Protein AF-A0A644XGJ7-F1 (afdb_monomer)

Structure (mmCIF, N/CA/C/O backbone):
data_AF-A0A644XGJ7-F1
#
_entry.id   AF-A0A644XGJ7-F1
#
loop_
_atom_site.group_PDB
_atom_site.id
_atom_site.type_symbol
_atom_site.label_atom_id
_atom_site.label_alt_id
_atom_site.label_comp_id
_atom_site.label_asym_id
_atom_site.label_entity_id
_atom_site.label_seq_id
_atom_site.pdbx_PDB_ins_code
_atom_site.Cartn_x
_atom_site.Cartn_y
_atom_site.Cartn_z
_atom_site.occupancy
_atom_site.B_iso_or_equiv
_atom_site.auth_seq_id
_atom_site.auth_comp_id
_atom_site.auth_asym_id
_atom_site.auth_atom_id
_atom_site.pdbx_PDB_model_num
ATOM 1 N N . MET A 1 1 ? 43.667 -16.023 59.048 1.00 36.06 1 MET A N 1
ATOM 2 C CA . MET A 1 1 ? 42.222 -16.013 58.729 1.00 36.06 1 MET A CA 1
ATOM 3 C C . MET A 1 1 ? 41.874 -14.624 58.211 1.00 36.06 1 MET A C 1
ATOM 5 O O . MET A 1 1 ? 41.575 -13.745 59.002 1.00 36.06 1 MET A O 1
ATOM 9 N N . ASN A 1 2 ? 42.025 -14.400 56.902 1.00 33.19 2 ASN A N 1
ATOM 10 C CA . ASN A 1 2 ? 41.686 -13.129 56.258 1.00 33.19 2 ASN A CA 1
ATOM 11 C C . ASN A 1 2 ? 40.343 -13.285 55.547 1.00 33.19 2 ASN A C 1
ATOM 13 O O . ASN A 1 2 ? 40.193 -14.133 54.673 1.00 33.19 2 ASN A O 1
ATOM 17 N N . CYS A 1 3 ? 39.381 -12.471 55.968 1.00 37.72 3 CYS A N 1
ATOM 18 C CA . CYS A 1 3 ? 38.059 -12.346 55.379 1.00 37.72 3 CYS A CA 1
ATOM 19 C C . CYS A 1 3 ? 38.163 -11.406 54.165 1.00 37.72 3 CYS A C 1
ATOM 21 O O . CYS A 1 3 ? 38.494 -10.232 54.333 1.00 37.72 3 CYS A O 1
ATOM 23 N N . LEU A 1 4 ? 37.918 -11.905 52.949 1.00 36.53 4 LEU A N 1
ATOM 24 C CA . LEU A 1 4 ? 37.845 -11.085 51.737 1.00 36.53 4 LEU A CA 1
ATOM 25 C C . LEU A 1 4 ? 36.442 -11.159 51.123 1.00 36.53 4 LEU A C 1
ATOM 27 O O . LEU A 1 4 ? 36.032 -12.159 50.549 1.00 36.53 4 LEU A O 1
ATOM 31 N N . LYS A 1 5 ? 35.738 -10.043 51.338 1.00 38.84 5 LYS A N 1
ATOM 32 C CA . LYS A 1 5 ? 34.678 -9.387 50.560 1.00 38.84 5 LYS A CA 1
ATOM 33 C C . LYS A 1 5 ? 34.172 -10.122 49.305 1.00 38.84 5 LYS A C 1
ATOM 35 O O . LYS A 1 5 ? 34.858 -10.170 48.290 1.00 38.84 5 LYS A O 1
ATOM 40 N N . ASN A 1 6 ? 32.898 -10.522 49.346 1.00 36.88 6 ASN A N 1
ATOM 41 C CA . ASN A 1 6 ? 32.075 -10.728 48.153 1.00 36.88 6 ASN A CA 1
ATOM 42 C C . ASN A 1 6 ? 31.938 -9.400 47.392 1.00 36.88 6 ASN A C 1
ATOM 44 O O . ASN A 1 6 ? 31.322 -8.458 47.893 1.00 36.88 6 ASN A O 1
ATOM 48 N N . ILE A 1 7 ? 32.501 -9.334 46.187 1.00 37.72 7 ILE A N 1
ATOM 49 C CA . ILE A 1 7 ? 32.209 -8.285 45.210 1.00 37.72 7 ILE A CA 1
ATOM 50 C C . ILE A 1 7 ? 30.983 -8.756 44.424 1.00 37.72 7 ILE A C 1
ATOM 52 O O . ILE A 1 7 ? 31.094 -9.593 43.533 1.00 37.72 7 ILE A O 1
ATOM 56 N N . TYR A 1 8 ? 29.808 -8.229 44.766 1.00 33.44 8 TYR A N 1
ATOM 57 C CA . TYR A 1 8 ? 28.665 -8.243 43.858 1.00 33.44 8 TYR A CA 1
ATOM 58 C C . TYR A 1 8 ? 28.930 -7.191 42.779 1.00 33.44 8 TYR A C 1
ATOM 60 O O . TYR A 1 8 ? 28.825 -5.994 43.035 1.00 33.44 8 TYR A O 1
ATOM 68 N N . ILE A 1 9 ? 29.316 -7.632 41.582 1.00 35.09 9 ILE A N 1
ATOM 69 C CA . ILE A 1 9 ? 29.300 -6.781 40.391 1.00 35.09 9 ILE A CA 1
ATOM 70 C C . ILE A 1 9 ? 27.849 -6.759 39.908 1.00 35.09 9 ILE A C 1
ATOM 72 O O . ILE A 1 9 ? 27.413 -7.649 39.180 1.00 35.09 9 ILE A O 1
ATOM 76 N N . CYS A 1 10 ? 27.078 -5.768 40.351 1.00 34.78 10 CYS A N 1
ATOM 77 C CA . CYS A 1 10 ? 25.860 -5.393 39.644 1.00 34.78 10 CYS A CA 1
ATOM 78 C C . CYS A 1 10 ? 26.294 -4.772 38.313 1.00 34.78 10 CYS A C 1
ATOM 80 O O . CYS A 1 10 ? 26.892 -3.697 38.294 1.00 34.78 10 CYS A O 1
ATOM 82 N N . TYR A 1 11 ? 26.034 -5.461 37.203 1.00 36.72 11 TYR A N 1
ATOM 83 C CA . TYR A 1 11 ? 26.071 -4.829 35.891 1.00 36.72 11 TYR A CA 1
ATOM 84 C C . TYR A 1 11 ? 24.901 -3.844 35.826 1.00 36.72 11 TYR A C 1
ATOM 86 O O . TYR A 1 11 ? 23.776 -4.234 35.517 1.00 36.72 11 TYR A O 1
ATOM 94 N N . ASP A 1 12 ? 25.165 -2.575 36.135 1.00 40.78 12 ASP A N 1
ATOM 95 C CA . ASP A 1 12 ? 24.295 -1.466 35.749 1.00 40.78 12 ASP A CA 1
ATOM 96 C C . ASP A 1 12 ? 24.294 -1.385 34.215 1.00 40.78 12 ASP A C 1
ATOM 98 O O . ASP A 1 12 ? 25.068 -0.657 33.587 1.00 40.78 12 ASP A O 1
ATOM 102 N N . TYR A 1 13 ? 23.431 -2.181 33.582 1.00 47.47 13 TYR A N 1
ATOM 103 C CA . TYR A 1 13 ? 23.019 -1.941 32.208 1.00 47.47 13 TYR A CA 1
ATOM 104 C C . TYR A 1 13 ? 22.242 -0.627 32.201 1.00 47.47 13 TYR A C 1
ATOM 106 O O . TYR A 1 13 ? 21.051 -0.562 32.492 1.00 47.47 13 TYR A O 1
ATOM 114 N N . ASN A 1 14 ? 22.982 0.441 31.930 1.00 57.03 14 ASN A N 1
ATOM 115 C CA . ASN A 1 14 ? 22.518 1.813 31.960 1.00 57.03 14 ASN A CA 1
ATOM 116 C C . ASN A 1 14 ? 21.305 1.965 31.021 1.00 57.03 14 ASN A C 1
ATOM 118 O O . ASN A 1 14 ? 21.440 1.835 29.803 1.00 57.03 14 ASN A O 1
A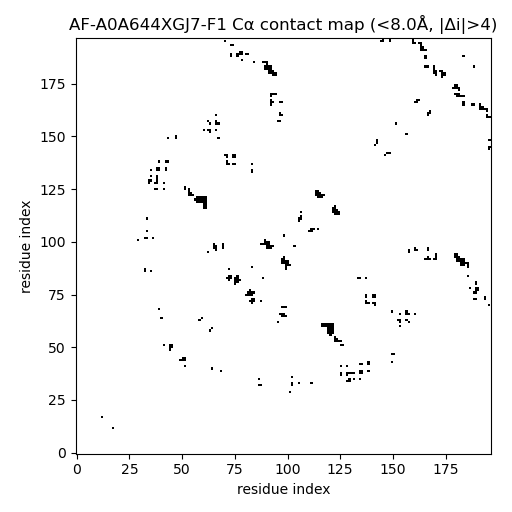TOM 122 N N . VAL A 1 15 ? 20.117 2.208 31.581 1.00 58.44 15 VAL A N 1
ATOM 123 C CA . VAL A 1 15 ? 18.827 2.278 30.860 1.00 58.44 15 VAL A CA 1
ATOM 124 C C . VAL A 1 15 ? 18.884 3.255 29.677 1.00 58.44 15 VAL A C 1
ATOM 126 O O . VAL A 1 15 ? 18.291 3.001 28.630 1.00 58.44 15 VAL A O 1
ATOM 129 N N . ALA A 1 16 ? 19.677 4.325 29.791 1.00 59.50 16 ALA A N 1
ATOM 130 C CA . ALA A 1 16 ? 19.926 5.281 28.712 1.00 59.50 16 ALA A CA 1
ATOM 131 C C . ALA A 1 16 ? 20.653 4.664 27.500 1.00 59.50 16 ALA A C 1
ATOM 133 O O . ALA A 1 16 ? 20.368 5.021 26.361 1.00 59.50 16 ALA A O 1
ATOM 134 N N . ASN A 1 17 ? 21.562 3.709 27.722 1.00 66.56 17 ASN A N 1
ATOM 135 C CA . ASN A 1 17 ? 22.271 3.018 26.646 1.00 66.56 17 ASN A CA 1
ATOM 136 C C . ASN A 1 17 ? 21.333 2.058 25.896 1.00 66.56 17 ASN A C 1
ATOM 138 O O . ASN A 1 17 ? 21.371 1.985 24.673 1.00 66.56 17 ASN A O 1
ATOM 142 N N . ILE A 1 18 ? 20.427 1.390 26.618 1.00 65.06 18 ILE A N 1
ATOM 143 C CA . ILE A 1 18 ? 19.379 0.556 26.012 1.00 65.06 18 ILE A CA 1
ATOM 144 C C . ILE A 1 18 ? 18.423 1.425 25.187 1.00 65.06 18 ILE A C 1
ATOM 146 O O . ILE A 1 18 ? 18.158 1.099 24.036 1.00 65.06 18 ILE A O 1
ATOM 150 N N . ALA A 1 19 ? 17.960 2.556 25.727 1.00 65.56 19 ALA A N 1
ATOM 151 C CA . ALA A 1 19 ? 17.091 3.483 25.001 1.00 65.56 19 ALA A CA 1
ATOM 152 C C . ALA A 1 19 ? 17.754 4.035 23.726 1.00 65.56 19 ALA A C 1
ATOM 154 O O . ALA A 1 19 ? 17.111 4.100 22.682 1.00 65.56 19 ALA A O 1
ATOM 155 N N . ASN A 1 20 ? 19.048 4.365 23.777 1.00 65.25 20 ASN A N 1
ATOM 156 C CA . ASN A 1 20 ? 19.797 4.830 22.608 1.00 65.25 20 ASN A CA 1
ATOM 157 C C . ASN A 1 20 ? 19.985 3.733 21.553 1.00 65.25 20 ASN A C 1
ATOM 159 O O . ASN A 1 20 ? 19.800 3.996 20.369 1.00 65.25 20 ASN A O 1
ATOM 163 N N . VAL A 1 21 ? 20.314 2.502 21.958 1.00 63.16 21 VAL A N 1
ATOM 164 C CA . VAL A 1 21 ? 20.414 1.360 21.034 1.00 63.16 21 VAL A CA 1
ATOM 165 C C . VAL A 1 21 ? 19.056 1.051 20.403 1.00 63.16 21 VAL A C 1
ATOM 167 O O . VAL A 1 21 ? 18.981 0.859 19.194 1.00 63.16 21 VAL A O 1
ATOM 170 N N . LEU A 1 22 ? 17.975 1.065 21.188 1.00 58.28 22 LEU A N 1
ATOM 171 C CA . LEU A 1 22 ? 16.615 0.887 20.679 1.00 58.28 22 LEU A CA 1
ATOM 172 C C . LEU A 1 22 ? 16.238 1.997 19.692 1.00 58.28 22 LEU A C 1
ATOM 174 O O . LEU A 1 22 ? 15.770 1.684 18.604 1.00 58.28 22 LEU A O 1
ATOM 178 N N . ASN A 1 23 ? 16.505 3.266 20.013 1.00 63.41 23 ASN A N 1
ATOM 179 C CA . ASN A 1 23 ? 16.248 4.386 19.106 1.00 63.41 23 ASN A CA 1
ATOM 180 C C . ASN A 1 23 ? 17.074 4.290 17.819 1.00 63.41 23 ASN A C 1
ATOM 182 O O . ASN A 1 23 ? 16.538 4.510 16.739 1.00 63.41 23 ASN A O 1
ATOM 186 N N . ASN A 1 24 ? 18.351 3.913 17.902 1.00 56.59 24 ASN A N 1
ATOM 187 C CA . ASN A 1 24 ? 19.195 3.720 16.722 1.00 56.59 24 ASN A CA 1
ATOM 188 C C . ASN A 1 24 ? 18.699 2.561 15.850 1.00 56.59 24 ASN A C 1
ATOM 190 O O . ASN A 1 24 ? 18.675 2.690 14.630 1.00 56.59 24 ASN A O 1
ATOM 194 N N . ASN A 1 25 ? 18.249 1.463 16.460 1.00 58.78 25 ASN A N 1
ATOM 195 C CA . ASN A 1 25 ? 17.667 0.333 15.738 1.00 58.78 25 ASN A CA 1
ATOM 196 C C . ASN A 1 25 ? 16.326 0.701 15.090 1.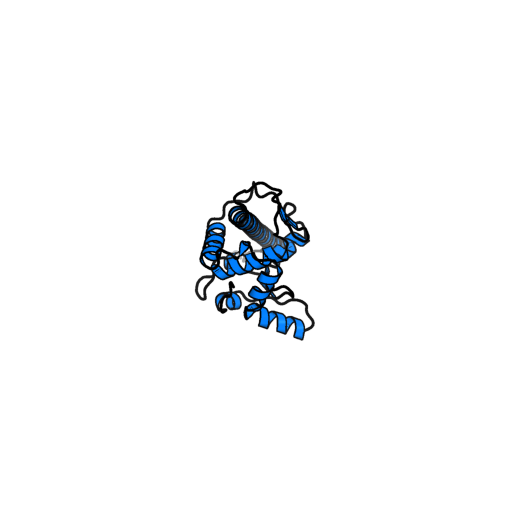00 58.78 25 ASN A C 1
ATOM 198 O O . ASN A 1 25 ? 16.091 0.330 13.946 1.00 58.78 25 ASN A O 1
ATOM 202 N N . ILE A 1 26 ? 15.474 1.462 15.783 1.00 61.84 26 ILE A N 1
ATOM 203 C CA . ILE A 1 26 ? 14.215 1.989 15.235 1.00 61.84 26 ILE A CA 1
ATOM 204 C C . ILE A 1 26 ? 14.505 2.925 14.057 1.00 61.84 26 ILE A C 1
ATOM 206 O O . ILE A 1 26 ? 13.880 2.797 13.010 1.00 61.84 26 ILE A O 1
ATOM 210 N N . ASN A 1 27 ? 15.488 3.818 14.185 1.00 60.62 27 ASN A N 1
ATOM 211 C CA . ASN A 1 27 ? 15.892 4.722 13.109 1.00 60.62 27 ASN A CA 1
ATOM 212 C C . ASN A 1 27 ? 16.446 3.955 11.902 1.00 60.62 27 ASN A C 1
ATOM 214 O O . ASN A 1 27 ? 16.057 4.245 10.775 1.00 60.62 27 ASN A O 1
ATOM 218 N N . ALA A 1 28 ? 17.295 2.948 12.122 1.00 58.41 28 ALA A N 1
ATOM 219 C CA . ALA A 1 28 ? 17.830 2.104 11.054 1.00 58.41 28 ALA A CA 1
ATOM 220 C C . ALA A 1 28 ? 16.737 1.262 10.368 1.00 58.41 28 ALA A C 1
ATOM 222 O O . ALA A 1 28 ? 16.720 1.156 9.144 1.00 58.41 28 ALA A O 1
ATOM 223 N N . PHE A 1 29 ? 15.793 0.708 11.135 1.00 59.19 29 PHE A N 1
ATOM 224 C CA . PHE A 1 29 ? 14.641 -0.026 10.604 1.00 59.19 29 PHE A CA 1
ATOM 225 C C . PHE A 1 29 ? 13.721 0.882 9.776 1.00 59.19 29 PHE A C 1
ATOM 227 O O . PHE A 1 29 ? 13.339 0.532 8.660 1.00 59.19 29 PHE A O 1
ATOM 234 N N . ASN A 1 30 ? 13.422 2.082 10.280 1.00 64.19 30 ASN A N 1
ATOM 235 C CA . ASN A 1 30 ? 12.628 3.078 9.562 1.00 64.19 30 ASN A CA 1
ATOM 236 C C . ASN A 1 30 ? 13.339 3.563 8.290 1.00 64.19 30 ASN A C 1
ATOM 238 O O . ASN A 1 30 ? 12.684 3.758 7.271 1.00 64.19 30 ASN A O 1
ATOM 242 N N . MET A 1 31 ? 14.670 3.697 8.316 1.00 63.78 31 MET A N 1
ATOM 243 C CA . MET A 1 31 ? 15.474 4.022 7.134 1.00 63.78 31 MET A CA 1
ATOM 244 C C . MET A 1 31 ? 15.346 2.929 6.064 1.00 63.78 31 MET A C 1
ATOM 246 O O . MET A 1 31 ? 15.008 3.235 4.925 1.00 63.78 31 MET A O 1
ATOM 250 N N . HIS A 1 32 ? 15.465 1.652 6.445 1.00 82.25 32 HIS A N 1
ATOM 251 C CA . HIS A 1 32 ? 15.261 0.525 5.529 1.00 82.25 32 HIS A CA 1
ATOM 252 C C . HIS A 1 32 ? 13.832 0.472 4.952 1.00 82.25 32 HIS A C 1
ATOM 254 O O . HIS A 1 32 ? 13.651 0.204 3.765 1.00 82.25 32 HIS A O 1
ATOM 260 N N . LYS A 1 33 ? 12.801 0.750 5.765 1.00 90.12 33 LYS A N 1
ATOM 261 C CA . LYS A 1 33 ? 11.400 0.799 5.304 1.00 90.12 33 LYS A CA 1
ATOM 262 C C . LYS A 1 33 ? 11.170 1.946 4.308 1.00 90.12 33 LYS A C 1
ATOM 264 O O . LYS A 1 33 ? 10.506 1.750 3.291 1.00 90.12 33 LYS A O 1
ATOM 269 N N . ASN A 1 34 ? 11.748 3.119 4.568 1.00 88.94 34 ASN A N 1
ATOM 270 C CA . ASN A 1 34 ? 11.674 4.272 3.668 1.00 88.94 34 ASN A CA 1
ATOM 271 C C . ASN A 1 34 ? 12.385 3.997 2.336 1.00 88.94 34 ASN A C 1
ATOM 273 O O . ASN A 1 34 ? 11.828 4.302 1.283 1.00 88.94 34 ASN A O 1
ATOM 277 N N . ASP A 1 35 ? 13.561 3.367 2.366 1.00 88.12 35 ASP A N 1
ATOM 278 C CA . ASP A 1 35 ? 14.291 2.975 1.156 1.00 88.12 35 ASP A CA 1
ATOM 279 C C . ASP A 1 35 ? 13.503 1.945 0.335 1.00 88.12 35 ASP A C 1
ATOM 281 O O . ASP A 1 35 ? 13.360 2.096 -0.880 1.00 88.12 35 ASP A O 1
ATOM 285 N N . ALA A 1 36 ? 12.896 0.953 0.993 1.00 92.38 36 ALA A N 1
ATOM 286 C CA . ALA A 1 36 ? 12.008 -0.003 0.337 1.00 92.38 36 ALA A CA 1
ATOM 287 C C . ALA A 1 36 ? 10.775 0.682 -0.282 1.00 92.38 36 ALA A C 1
ATOM 289 O O . ALA A 1 36 ? 10.326 0.301 -1.364 1.00 92.38 36 ALA A O 1
ATOM 290 N N . PHE A 1 37 ? 10.229 1.715 0.369 1.00 93.31 37 PHE A N 1
ATOM 291 C CA . PHE A 1 37 ? 9.124 2.500 -0.180 1.00 93.31 37 PHE A CA 1
ATOM 292 C C . PHE A 1 37 ? 9.554 3.338 -1.394 1.00 93.31 37 PHE A C 1
ATOM 294 O O . PHE A 1 37 ? 8.831 3.369 -2.389 1.00 93.31 37 PHE A O 1
ATOM 301 N N . LYS A 1 38 ? 10.745 3.952 -1.374 1.00 89.38 38 LYS A N 1
ATOM 302 C CA . LYS A 1 38 ? 11.323 4.635 -2.548 1.00 89.38 38 LYS A CA 1
ATOM 303 C C . LYS A 1 38 ? 11.525 3.664 -3.713 1.00 89.38 38 LYS A C 1
ATOM 305 O O . LYS A 1 38 ? 11.117 3.962 -4.835 1.00 89.38 38 LYS A O 1
ATOM 310 N N . ALA A 1 39 ? 12.073 2.480 -3.444 1.00 90.94 39 ALA A N 1
ATOM 311 C CA . ALA A 1 39 ? 12.207 1.425 -4.444 1.00 90.94 39 ALA A CA 1
ATOM 312 C C . ALA A 1 39 ? 10.839 1.017 -5.011 1.00 90.94 39 ALA A C 1
ATOM 314 O O . ALA A 1 39 ? 10.683 0.890 -6.221 1.00 90.94 39 ALA A O 1
ATOM 315 N N . PHE A 1 40 ? 9.812 0.905 -4.164 1.00 94.31 40 PHE A N 1
ATOM 316 C CA . PHE A 1 40 ? 8.450 0.603 -4.606 1.00 94.31 40 PHE A CA 1
ATOM 317 C C . PHE A 1 40 ? 7.897 1.675 -5.552 1.00 94.31 40 PHE A C 1
ATOM 319 O O . PHE A 1 40 ? 7.371 1.339 -6.615 1.00 94.31 40 PHE A O 1
ATOM 326 N N . LEU A 1 41 ? 8.057 2.955 -5.208 1.00 91.94 41 LEU A N 1
ATOM 327 C CA . LEU A 1 41 ? 7.665 4.075 -6.066 1.00 91.94 41 LEU A CA 1
ATOM 328 C C . LEU A 1 41 ? 8.380 4.033 -7.420 1.00 91.94 41 LEU A C 1
ATOM 330 O O . LEU A 1 41 ? 7.752 4.253 -8.458 1.00 91.94 41 LEU A O 1
ATOM 334 N N . ARG A 1 42 ? 9.676 3.703 -7.416 1.00 88.19 42 ARG A N 1
ATOM 335 C CA . ARG A 1 42 ? 10.485 3.585 -8.634 1.00 88.19 42 ARG A CA 1
ATOM 336 C C . ARG A 1 42 ? 9.960 2.463 -9.516 1.00 88.19 42 ARG A C 1
ATOM 338 O O . ARG A 1 42 ? 9.729 2.678 -10.702 1.00 88.19 42 ARG A O 1
ATOM 345 N N . GLU A 1 43 ? 9.695 1.299 -8.937 1.00 91.44 43 GLU A N 1
ATOM 346 C CA . GLU A 1 43 ? 9.206 0.133 -9.673 1.00 91.44 43 GLU A CA 1
ATOM 347 C C . GLU A 1 43 ? 7.831 0.369 -10.312 1.00 91.44 43 GLU A C 1
ATOM 349 O O . GLU A 1 43 ? 7.637 0.041 -11.486 1.00 91.44 43 GLU A O 1
ATOM 354 N N . ILE A 1 44 ? 6.875 0.975 -9.595 1.00 92.56 44 ILE A N 1
ATOM 355 C CA . ILE A 1 44 ? 5.563 1.287 -10.187 1.00 92.56 44 ILE A CA 1
ATOM 356 C C . ILE A 1 44 ? 5.665 2.372 -11.266 1.00 92.56 44 ILE A C 1
ATOM 358 O O . ILE A 1 44 ? 4.922 2.313 -12.247 1.00 92.56 44 ILE A O 1
ATOM 362 N N . ALA A 1 45 ? 6.591 3.328 -11.132 1.00 88.12 45 ALA A N 1
ATOM 363 C CA . ALA A 1 45 ? 6.831 4.363 -12.133 1.00 88.12 45 ALA A CA 1
ATOM 364 C C . ALA A 1 45 ? 7.441 3.780 -13.416 1.00 88.12 45 ALA A C 1
ATOM 366 O O . ALA A 1 45 ? 6.875 3.971 -14.495 1.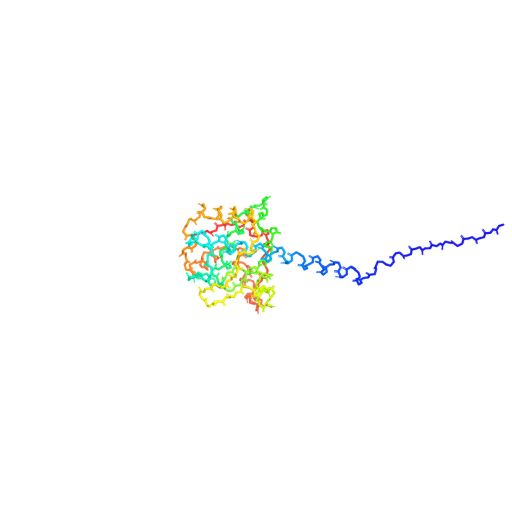00 88.12 45 ALA A O 1
ATOM 367 N N . ILE A 1 46 ? 8.511 2.986 -13.294 1.00 87.31 46 ILE A N 1
ATOM 368 C CA . ILE A 1 46 ? 9.163 2.296 -14.418 1.00 87.31 46 ILE A CA 1
ATOM 369 C C . ILE A 1 46 ? 8.156 1.422 -15.161 1.00 87.31 46 ILE A C 1
ATOM 371 O O . ILE A 1 46 ? 8.043 1.498 -16.384 1.00 87.31 46 ILE A O 1
ATOM 375 N N . ARG A 1 47 ? 7.376 0.613 -14.437 1.00 90.69 47 ARG A N 1
ATOM 376 C CA . ARG A 1 47 ? 6.403 -0.297 -15.056 1.00 90.69 47 ARG A CA 1
ATOM 377 C C . ARG A 1 47 ? 5.220 0.430 -15.694 1.00 90.69 47 ARG A C 1
ATOM 379 O O . ARG A 1 47 ? 4.637 -0.100 -16.635 1.00 90.69 47 ARG A O 1
ATOM 386 N N . ARG A 1 48 ? 4.855 1.624 -15.212 1.00 88.88 48 ARG A N 1
ATOM 387 C CA . ARG A 1 48 ? 3.733 2.411 -15.751 1.00 88.88 48 ARG A CA 1
ATOM 388 C C . ARG A 1 48 ? 4.116 3.275 -16.950 1.00 88.88 48 ARG A C 1
ATOM 390 O O . ARG A 1 48 ? 3.319 3.371 -17.881 1.00 88.88 48 ARG A O 1
ATOM 397 N N . TYR A 1 49 ? 5.281 3.917 -16.902 1.00 84.12 49 TYR A N 1
ATOM 398 C CA . TYR A 1 49 ? 5.680 4.959 -17.856 1.00 84.12 49 TYR A CA 1
ATOM 399 C C . TYR A 1 49 ? 6.907 4.588 -18.695 1.00 84.12 49 TYR A C 1
ATOM 401 O O . TYR A 1 49 ? 7.221 5.298 -19.644 1.00 84.12 49 TYR A O 1
ATOM 409 N N . SER A 1 50 ? 7.582 3.474 -18.385 1.00 72.38 50 SER A N 1
ATOM 410 C CA . SER A 1 50 ? 8.812 3.030 -19.064 1.00 72.38 50 SER A CA 1
ATOM 411 C C . SER A 1 50 ? 9.971 4.043 -19.014 1.00 72.38 50 SER A C 1
ATOM 413 O O . SER A 1 50 ? 10.917 3.913 -19.786 1.00 72.38 50 SER A O 1
ATOM 415 N N . ASP A 1 51 ? 9.931 5.018 -18.096 1.00 58.59 51 ASP A N 1
ATOM 416 C CA . ASP A 1 51 ? 11.002 5.990 -17.844 1.00 58.59 51 ASP A CA 1
ATOM 417 C C . ASP A 1 51 ? 11.145 6.249 -16.328 1.00 58.59 51 ASP A C 1
ATOM 419 O O . ASP A 1 51 ? 10.165 6.200 -15.582 1.00 58.59 51 ASP A O 1
ATOM 423 N N . CYS A 1 52 ? 12.378 6.499 -15.878 1.00 55.12 52 CYS A N 1
ATOM 424 C CA . CYS A 1 52 ? 12.729 6.890 -14.507 1.00 55.12 52 CYS A CA 1
ATOM 425 C C . CYS A 1 52 ? 12.853 8.414 -14.338 1.00 55.12 52 CYS A C 1
ATOM 427 O O . CYS A 1 52 ? 13.165 8.880 -13.244 1.00 55.12 52 CYS A O 1
ATOM 429 N N . LYS A 1 53 ? 12.713 9.201 -15.412 1.00 54.75 53 LYS A N 1
ATOM 430 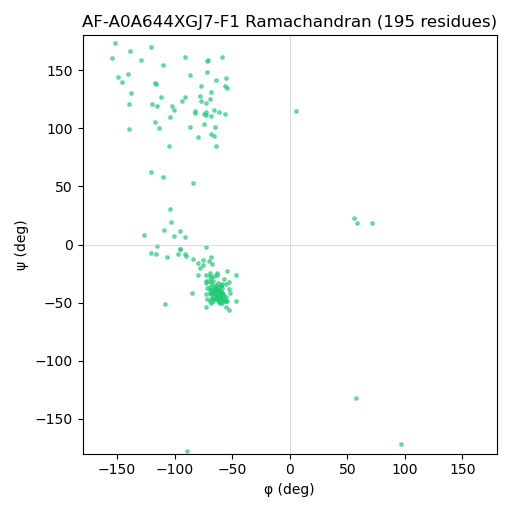C CA . LYS A 1 53 ? 12.984 10.642 -15.365 1.00 54.75 53 LYS A CA 1
ATOM 431 C C . LYS A 1 53 ? 11.885 11.412 -14.649 1.00 54.75 53 LYS A C 1
ATOM 433 O O . LYS A 1 53 ? 10.788 11.567 -15.174 1.00 54.75 53 LYS A O 1
ATOM 438 N N . PHE A 1 54 ? 12.219 11.968 -13.490 1.00 52.31 54 PHE A N 1
ATOM 439 C CA . PHE A 1 54 ? 11.376 12.933 -12.795 1.00 52.31 54 PHE A CA 1
ATOM 440 C C . PHE A 1 54 ? 11.623 14.373 -13.285 1.00 52.31 54 PHE A C 1
ATOM 442 O O . PHE A 1 54 ? 12.759 14.718 -13.616 1.00 52.31 54 PHE A O 1
ATOM 449 N N . PRO A 1 55 ? 10.584 15.230 -13.317 1.00 53.56 55 PRO A N 1
ATOM 450 C CA . PRO A 1 55 ? 9.197 14.925 -12.968 1.00 53.56 55 PRO A CA 1
ATOM 451 C C . PRO A 1 55 ? 8.483 14.153 -14.090 1.00 53.56 55 PRO A C 1
ATOM 453 O O . PRO A 1 55 ? 8.378 14.626 -15.219 1.00 53.56 55 PRO A O 1
ATOM 456 N N . ILE A 1 56 ? 7.948 12.978 -13.754 1.00 57.59 56 ILE A N 1
ATOM 457 C CA . ILE A 1 56 ? 6.993 12.267 -14.606 1.00 57.59 56 ILE A CA 1
ATOM 458 C C . ILE A 1 56 ? 5.644 12.960 -14.408 1.00 57.59 56 ILE A C 1
ATOM 460 O O . ILE A 1 56 ? 5.198 13.091 -13.266 1.00 57.59 56 ILE A O 1
ATOM 464 N N . GLU A 1 57 ? 4.964 13.369 -15.480 1.00 63.16 57 GLU A N 1
ATOM 465 C CA . GLU A 1 57 ? 3.532 13.673 -15.398 1.00 63.16 57 GLU A CA 1
ATOM 466 C C . GLU A 1 57 ? 2.802 12.365 -15.063 1.00 63.16 57 GLU A C 1
ATOM 468 O O . GLU A 1 57 ? 2.667 11.476 -15.902 1.00 63.16 57 GLU A O 1
ATOM 473 N N . ASN A 1 58 ? 2.432 12.198 -13.792 1.00 77.19 58 ASN A N 1
ATOM 474 C CA . ASN A 1 58 ? 1.891 10.951 -13.268 1.00 77.19 58 ASN A CA 1
ATOM 475 C C . ASN A 1 58 ? 0.592 11.174 -12.496 1.00 77.19 58 ASN A C 1
ATOM 477 O O . ASN A 1 58 ? 0.329 12.264 -11.997 1.00 77.19 58 ASN A O 1
ATOM 481 N N . ASP A 1 59 ? -0.186 10.103 -12.369 1.00 84.81 59 ASP A N 1
ATOM 482 C CA . ASP A 1 59 ? -1.432 10.050 -11.605 1.00 84.81 59 ASP A CA 1
ATOM 483 C C . ASP A 1 59 ? -1.275 9.330 -10.244 1.00 84.81 59 ASP A C 1
ATOM 485 O O . ASP A 1 59 ? -2.254 8.857 -9.655 1.00 84.81 59 ASP A O 1
ATOM 489 N N . PHE A 1 60 ? -0.038 9.208 -9.737 1.00 88.44 60 PHE A N 1
ATOM 490 C CA . PHE A 1 60 ? 0.300 8.525 -8.482 1.00 88.44 60 PHE A CA 1
ATOM 491 C C . PHE A 1 60 ? 0.117 9.429 -7.254 1.00 88.44 60 PHE A C 1
ATOM 493 O O . PHE A 1 60 ? 1.001 9.560 -6.408 1.00 88.44 60 PHE A O 1
ATOM 500 N N . GLY A 1 61 ? -1.069 10.019 -7.112 1.00 90.12 61 GLY A N 1
ATOM 501 C CA . GLY A 1 61 ? -1.465 10.702 -5.881 1.00 90.12 61 GLY A CA 1
ATOM 502 C C . GLY A 1 61 ? -1.441 9.774 -4.654 1.00 90.12 61 GLY A C 1
ATOM 503 O O . GLY A 1 61 ? -1.496 8.542 -4.770 1.00 90.12 61 GLY A O 1
ATOM 504 N N . LYS A 1 62 ? -1.415 10.372 -3.454 1.00 92.50 62 LYS A N 1
ATOM 505 C CA . LYS A 1 62 ? -1.242 9.682 -2.155 1.00 92.50 62 LYS A CA 1
ATOM 506 C C . LYS A 1 62 ? -2.133 8.439 -2.019 1.00 92.50 62 LYS A C 1
ATOM 508 O O . LYS A 1 62 ? -1.653 7.354 -1.705 1.00 92.50 62 LYS A O 1
ATOM 513 N N . VAL A 1 63 ? -3.427 8.571 -2.324 1.00 94.88 63 VAL A N 1
ATOM 514 C CA . VAL A 1 63 ? -4.395 7.461 -2.243 1.00 94.88 63 VAL A CA 1
ATOM 515 C C . VAL A 1 63 ? -3.988 6.296 -3.146 1.00 94.88 63 VAL A C 1
ATOM 517 O O . VAL A 1 63 ? -3.916 5.163 -2.669 1.00 94.88 63 VAL A O 1
ATOM 520 N N . LYS A 1 64 ? -3.680 6.566 -4.421 1.00 95.69 64 LYS A N 1
ATOM 521 C CA . LYS A 1 64 ? -3.306 5.541 -5.405 1.00 95.69 64 LYS A CA 1
ATOM 522 C C . LYS A 1 64 ? -2.074 4.770 -4.949 1.00 95.69 64 LYS A C 1
ATOM 524 O O . LYS A 1 64 ? -2.104 3.542 -4.926 1.00 95.69 64 LYS A O 1
ATOM 529 N N . VAL A 1 65 ? -1.034 5.481 -4.518 1.00 96.19 65 VAL A N 1
ATOM 530 C CA . VAL A 1 65 ? 0.212 4.871 -4.035 1.00 96.19 65 VAL A CA 1
ATOM 531 C C . VAL A 1 65 ? -0.041 3.945 -2.852 1.00 96.19 65 VAL A C 1
ATOM 533 O O . VAL A 1 65 ? 0.386 2.795 -2.889 1.00 96.19 65 VAL A O 1
ATOM 536 N N . PHE A 1 66 ? -0.787 4.384 -1.836 1.00 97.88 66 PHE A N 1
ATOM 537 C CA . PHE A 1 66 ? -1.064 3.528 -0.680 1.00 97.88 66 PHE A CA 1
ATOM 538 C C . PHE A 1 66 ? -1.935 2.317 -1.025 1.00 97.88 66 PHE A C 1
ATOM 540 O O . PHE A 1 66 ? -1.769 1.261 -0.414 1.00 97.88 66 PHE A O 1
ATOM 547 N N . LYS A 1 67 ? -2.846 2.424 -2.004 1.00 98.38 67 LYS A N 1
ATOM 548 C CA . LYS A 1 67 ? -3.614 1.255 -2.465 1.00 98.38 67 LYS A CA 1
ATOM 549 C C . LYS A 1 67 ? -2.709 0.257 -3.174 1.00 98.38 67 LYS A C 1
ATOM 551 O O . LYS A 1 67 ? -2.744 -0.926 -2.852 1.00 98.38 67 LYS A O 1
ATOM 556 N N . LEU A 1 68 ? -1.868 0.736 -4.087 1.00 98.50 68 LEU A N 1
ATOM 557 C CA . LEU A 1 68 ? -0.914 -0.106 -4.801 1.00 98.50 68 LEU A CA 1
ATOM 558 C C . LEU A 1 68 ? 0.097 -0.752 -3.849 1.00 98.50 68 LEU A C 1
ATOM 560 O O . LEU A 1 68 ? 0.389 -1.933 -4.016 1.00 98.50 68 LEU A O 1
ATOM 564 N N . LEU A 1 69 ? 0.572 -0.034 -2.824 1.00 98.56 69 LEU A N 1
ATOM 565 C CA . LEU A 1 69 ? 1.453 -0.594 -1.797 1.00 98.56 69 LEU A CA 1
ATOM 566 C C . LEU A 1 69 ? 0.758 -1.742 -1.061 1.00 98.56 69 LEU A C 1
ATOM 568 O O . LEU A 1 69 ? 1.305 -2.838 -0.985 1.00 98.56 69 LEU A O 1
ATOM 572 N N . PHE A 1 70 ? -0.470 -1.520 -0.580 1.00 98.75 70 PHE A N 1
ATOM 573 C CA . PHE A 1 70 ? -1.247 -2.565 0.086 1.00 98.75 70 PHE A CA 1
ATOM 574 C C . PHE A 1 70 ? -1.447 -3.79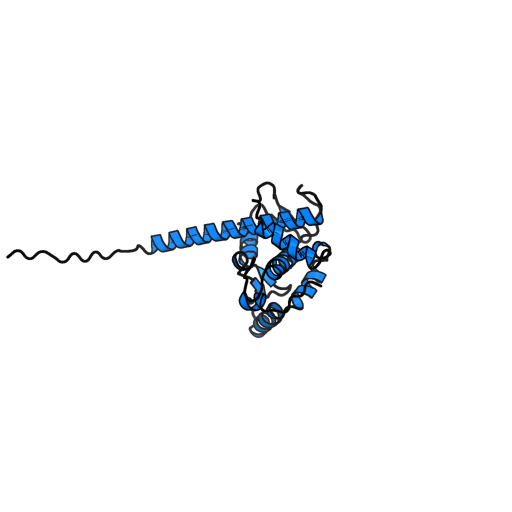4 -0.812 1.00 98.75 70 PHE A C 1
ATOM 576 O O . PHE A 1 70 ? -1.196 -4.913 -0.370 1.00 98.75 70 PHE A O 1
ATOM 583 N N . PHE A 1 71 ? -1.834 -3.610 -2.078 1.00 98.75 71 PHE A N 1
ATOM 584 C CA . PHE A 1 71 ? -2.009 -4.729 -3.008 1.00 98.75 71 PHE A CA 1
ATOM 585 C C . PHE A 1 71 ? -0.696 -5.450 -3.319 1.00 98.75 71 PHE A C 1
ATOM 587 O O . PHE A 1 71 ? -0.691 -6.673 -3.383 1.00 98.75 71 PHE A O 1
ATOM 594 N N . THR A 1 72 ? 0.417 -4.728 -3.455 1.00 98.50 72 THR A N 1
ATOM 595 C CA . THR A 1 72 ? 1.746 -5.323 -3.680 1.00 98.50 72 THR A CA 1
ATOM 596 C C . THR A 1 72 ? 2.159 -6.183 -2.492 1.00 98.50 72 THR A C 1
ATOM 598 O O . THR A 1 72 ? 2.561 -7.334 -2.653 1.00 98.50 72 THR A O 1
ATOM 601 N N . VAL A 1 73 ? 1.992 -5.657 -1.278 1.00 98.00 73 VAL A N 1
ATOM 602 C CA . VAL A 1 73 ? 2.290 -6.397 -0.051 1.00 98.00 73 VAL A CA 1
ATOM 603 C C . VAL A 1 73 ? 1.399 -7.628 0.061 1.00 98.00 73 VAL A C 1
ATOM 605 O O . VAL A 1 73 ?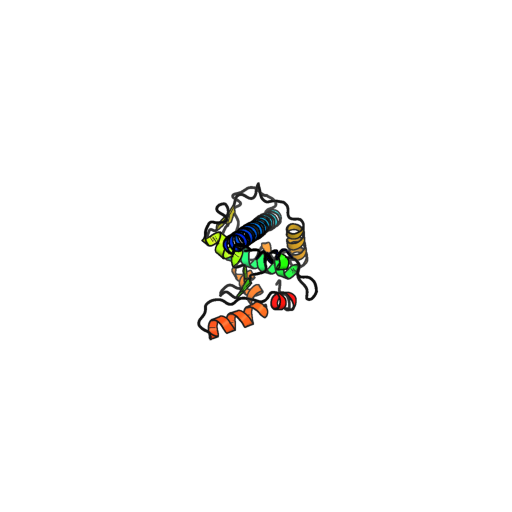 1.885 -8.735 0.282 1.00 98.00 73 VAL A O 1
ATOM 608 N N . ALA A 1 74 ? 0.101 -7.467 -0.181 1.00 97.38 74 ALA A N 1
ATOM 609 C CA . ALA A 1 74 ? -0.834 -8.571 -0.108 1.00 97.38 74 ALA A CA 1
ATOM 610 C C . ALA A 1 74 ? -0.630 -9.609 -1.227 1.00 97.38 74 ALA A C 1
ATOM 612 O O . ALA A 1 74 ? -0.902 -10.781 -0.996 1.00 97.38 74 ALA A O 1
ATOM 613 N N . ALA A 1 75 ? -0.128 -9.243 -2.408 1.00 97.25 75 ALA A N 1
ATOM 614 C CA . ALA A 1 75 ? 0.186 -10.191 -3.483 1.00 97.25 75 ALA A CA 1
ATOM 615 C C . ALA A 1 75 ? 1.330 -11.151 -3.121 1.00 97.25 75 ALA A C 1
ATOM 617 O O . ALA A 1 75 ? 1.355 -12.273 -3.615 1.00 97.25 75 ALA A O 1
ATOM 618 N N . THR A 1 76 ? 2.238 -10.732 -2.235 1.00 95.69 76 THR A N 1
ATOM 619 C CA . THR A 1 76 ? 3.410 -11.533 -1.835 1.00 95.69 76 THR A CA 1
ATOM 620 C C . THR A 1 76 ? 3.231 -12.319 -0.545 1.00 95.69 76 THR A C 1
ATOM 622 O O . THR A 1 76 ? 4.088 -13.128 -0.206 1.00 95.69 76 THR A O 1
ATOM 625 N N . SER A 1 77 ? 2.140 -12.102 0.187 1.00 95.94 77 SER A N 1
ATOM 626 C CA . SER A 1 77 ? 1.882 -12.845 1.416 1.00 95.94 77 SER A CA 1
ATOM 627 C C . SER A 1 77 ? 1.067 -14.115 1.164 1.00 95.94 77 SER A C 1
ATOM 629 O O . SER A 1 77 ? 0.356 -14.261 0.169 1.00 95.94 77 SER A O 1
ATOM 631 N N . SER A 1 78 ? 1.099 -15.041 2.106 1.00 95.62 78 SER A N 1
ATOM 632 C CA . SER A 1 78 ? 0.205 -16.193 2.203 1.00 95.62 78 SER A CA 1
ATOM 633 C C . SER A 1 78 ? 0.072 -16.580 3.680 1.00 95.62 78 SER A C 1
ATOM 635 O O . SER A 1 78 ? 0.802 -16.035 4.506 1.00 95.62 78 SER A O 1
ATOM 637 N N . PRO A 1 79 ? -0.794 -17.534 4.062 1.00 95.31 79 PRO A N 1
ATOM 638 C CA . PRO A 1 79 ? -0.848 -18.003 5.448 1.00 95.31 79 PRO A CA 1
ATOM 639 C C . PRO A 1 79 ? 0.495 -18.500 6.016 1.00 95.31 79 PRO A C 1
ATOM 641 O O . PRO A 1 79 ? 0.666 -18.484 7.230 1.00 95.31 79 PRO A O 1
ATOM 644 N N . ASN A 1 80 ? 1.443 -18.910 5.161 1.00 94.25 80 ASN A N 1
ATOM 645 C CA . ASN A 1 80 ? 2.741 -19.466 5.568 1.00 94.25 80 ASN A CA 1
ATOM 646 C C . ASN A 1 80 ? 3.948 -18.599 5.164 1.00 94.25 80 ASN A C 1
ATOM 648 O O . ASN A 1 80 ? 5.081 -18.968 5.459 1.00 94.25 80 ASN A O 1
ATOM 652 N N . GLU A 1 81 ? 3.732 -17.477 4.478 1.00 94.44 81 GLU A N 1
ATOM 653 C CA . GLU A 1 81 ? 4.800 -16.621 3.955 1.00 94.44 81 GLU A CA 1
ATOM 654 C C . GLU A 1 81 ? 4.418 -15.157 4.156 1.00 94.44 81 GLU A C 1
ATOM 656 O O . GLU A 1 81 ? 3.378 -14.707 3.677 1.00 94.44 81 GLU A O 1
ATOM 661 N N . MET A 1 82 ? 5.235 -14.405 4.892 1.00 94.31 82 MET A N 1
ATOM 662 C CA . MET A 1 82 ? 4.937 -12.999 5.183 1.00 94.31 82 MET A CA 1
ATOM 663 C C . MET A 1 82 ? 5.132 -12.116 3.944 1.00 94.31 82 MET A C 1
ATOM 665 O O . MET A 1 82 ? 4.393 -11.147 3.757 1.00 94.31 82 MET A O 1
ATOM 669 N N . GLY A 1 83 ? 6.069 -12.474 3.061 1.00 95.31 83 GLY A N 1
ATOM 670 C CA . GLY A 1 83 ? 6.405 -11.667 1.893 1.00 95.31 83 GLY A CA 1
ATOM 671 C C . GLY A 1 83 ? 6.830 -10.266 2.326 1.00 95.31 83 GLY A C 1
ATOM 672 O O . GLY A 1 83 ? 7.596 -10.095 3.272 1.00 95.31 83 GLY A O 1
ATOM 673 N N . LEU A 1 84 ? 6.281 -9.235 1.687 1.00 96.62 84 LEU A N 1
ATOM 674 C CA . LEU A 1 84 ? 6.583 -7.856 2.073 1.00 96.62 84 LEU A CA 1
ATOM 675 C C . LEU A 1 84 ? 5.935 -7.399 3.393 1.00 96.62 84 LEU A C 1
ATOM 677 O O . LEU A 1 84 ? 6.208 -6.277 3.816 1.00 96.62 84 LEU A O 1
ATOM 681 N N . LEU A 1 85 ? 5.131 -8.227 4.076 1.00 96.38 85 LEU A N 1
ATOM 682 C CA . LEU A 1 85 ? 4.660 -7.908 5.434 1.00 96.38 85 LEU A CA 1
ATOM 683 C C . LEU A 1 85 ? 5.787 -7.940 6.481 1.00 96.38 85 LEU A C 1
ATOM 685 O O . LEU A 1 85 ? 5.564 -7.469 7.588 1.00 96.38 85 LEU A O 1
ATOM 689 N N . ASP A 1 86 ? 6.980 -8.445 6.147 1.00 93.06 86 ASP A N 1
ATOM 690 C CA . ASP A 1 86 ? 8.178 -8.303 6.992 1.00 93.06 86 ASP A CA 1
ATOM 691 C C . ASP A 1 86 ? 8.791 -6.894 6.939 1.00 93.06 86 ASP A C 1
ATOM 693 O O . ASP A 1 86 ? 9.582 -6.521 7.804 1.00 93.06 86 ASP A O 1
ATOM 697 N N . VAL A 1 87 ? 8.430 -6.105 5.922 1.00 94.44 87 VAL A N 1
ATOM 698 C CA . VAL A 1 87 ? 8.904 -4.727 5.731 1.00 94.44 87 VAL A CA 1
ATOM 699 C C . VAL A 1 87 ? 7.782 -3.735 6.011 1.00 94.44 87 VAL A C 1
ATOM 701 O O . VAL A 1 87 ? 7.960 -2.803 6.783 1.00 94.44 87 VAL A O 1
ATOM 704 N N . PHE A 1 88 ? 6.618 -3.927 5.396 1.00 96.81 88 PHE A N 1
ATOM 705 C CA . PHE A 1 88 ? 5.450 -3.064 5.543 1.00 96.81 88 PHE A CA 1
ATOM 706 C C . PHE A 1 88 ? 4.428 -3.760 6.436 1.00 96.81 88 PHE A C 1
ATOM 708 O O . PHE A 1 88 ? 3.528 -4.446 5.962 1.00 96.81 88 PHE A O 1
ATOM 715 N N . ASP A 1 89 ? 4.586 -3.614 7.743 1.00 95.81 89 ASP A N 1
ATOM 716 C CA . ASP A 1 89 ? 3.860 -4.390 8.748 1.00 95.81 89 ASP A CA 1
ATOM 717 C C . ASP A 1 89 ? 2.770 -3.588 9.476 1.00 95.81 89 ASP A C 1
ATOM 719 O O . ASP A 1 89 ? 1.930 -4.169 10.169 1.00 95.81 89 ASP A O 1
ATOM 723 N N . LYS A 1 90 ? 2.728 -2.260 9.304 1.00 97.44 90 LYS A N 1
ATOM 724 C CA . LYS A 1 90 ? 1.894 -1.376 10.125 1.00 97.44 90 LYS A CA 1
ATOM 725 C C . LYS A 1 90 ? 0.721 -0.762 9.374 1.00 97.44 90 LYS A C 1
ATOM 727 O O . LYS A 1 90 ? 0.546 0.458 9.308 1.00 97.44 90 LYS A O 1
ATOM 732 N N . PHE A 1 91 ? -0.127 -1.622 8.822 1.00 98.56 91 PHE A N 1
ATOM 733 C CA . PHE A 1 91 ? -1.339 -1.184 8.138 1.00 98.56 91 PHE A CA 1
ATOM 734 C C . PHE A 1 91 ? -2.449 -0.791 9.113 1.00 98.56 91 PHE A C 1
ATOM 736 O O . PHE A 1 91 ? -2.749 -1.499 10.071 1.00 98.56 91 PHE A O 1
ATOM 743 N N . TYR A 1 92 ? -3.111 0.326 8.829 1.00 98.62 92 TYR A N 1
ATOM 744 C CA . TYR A 1 92 ? -4.327 0.763 9.503 1.00 98.62 92 TYR A CA 1
ATOM 745 C C . TYR A 1 92 ? -5.482 0.815 8.511 1.00 98.62 92 TYR A C 1
ATOM 747 O O . TYR A 1 92 ? -5.339 1.271 7.376 1.00 98.62 92 TYR A O 1
ATOM 755 N N . ALA A 1 93 ? -6.651 0.371 8.953 1.00 98.50 93 ALA A N 1
ATOM 756 C CA . ALA A 1 93 ? -7.899 0.551 8.246 1.00 98.50 93 ALA A CA 1
ATOM 757 C C . ALA A 1 93 ? -8.317 2.019 8.370 1.00 98.50 93 ALA A C 1
ATOM 759 O O . ALA A 1 93 ? -8.594 2.488 9.472 1.00 98.50 93 ALA A O 1
ATOM 760 N N . MET A 1 94 ? -8.331 2.741 7.250 1.00 98.00 94 MET A N 1
ATOM 761 C CA . MET A 1 94 ? -8.701 4.157 7.166 1.00 98.00 94 MET A CA 1
ATOM 762 C C . MET A 1 94 ? -9.899 4.343 6.211 1.00 98.00 94 MET A C 1
ATOM 764 O O . MET A 1 94 ? -10.248 3.395 5.499 1.00 98.00 94 MET A O 1
ATOM 768 N N . PRO A 1 95 ? -10.526 5.539 6.144 1.00 96.88 95 PRO A N 1
ATOM 769 C CA . PRO A 1 95 ? -11.732 5.762 5.335 1.00 96.88 95 PRO A CA 1
ATOM 770 C C . PRO A 1 95 ? -11.589 5.449 3.839 1.00 96.88 95 PRO A C 1
ATOM 772 O O . PRO A 1 95 ? -12.560 5.052 3.205 1.00 96.88 95 PRO A O 1
ATOM 775 N N . TYR A 1 96 ? -10.384 5.599 3.283 1.00 97.25 96 TYR A N 1
ATOM 776 C CA . TYR A 1 96 ? -10.072 5.300 1.879 1.00 97.25 96 TYR A CA 1
ATOM 777 C C . TYR A 1 96 ? -9.297 3.980 1.722 1.00 97.25 96 TYR A C 1
ATOM 779 O O . TYR A 1 96 ? -8.441 3.848 0.847 1.00 97.25 96 TYR A O 1
ATOM 787 N N . GLY A 1 97 ? -9.519 3.012 2.612 1.00 98.25 97 GLY A N 1
ATOM 788 C CA . GLY A 1 97 ? -8.866 1.701 2.600 1.00 98.25 97 GLY A CA 1
ATOM 789 C C . GLY A 1 97 ? -7.636 1.592 3.524 1.00 98.25 97 GLY A C 1
ATOM 790 O O . GLY A 1 97 ? -7.331 2.522 4.270 1.00 98.25 97 GLY A O 1
ATOM 791 N N . PRO A 1 98 ? -6.876 0.482 3.445 1.00 98.44 98 PRO A N 1
ATOM 792 C CA . PRO A 1 98 ? -5.658 0.256 4.236 1.00 98.44 98 PRO A CA 1
ATOM 793 C C . PRO A 1 98 ? -4.524 1.245 3.938 1.00 98.44 98 PRO A C 1
ATOM 795 O O . PRO A 1 98 ? -4.297 1.592 2.779 1.00 98.44 98 PRO A O 1
ATOM 798 N N . VAL A 1 99 ? -3.789 1.676 4.959 1.00 98.31 99 VAL A N 1
ATOM 799 C CA . VAL A 1 99 ? -2.653 2.604 4.836 1.00 98.31 99 VAL A CA 1
ATOM 800 C C . VAL A 1 99 ? -1.512 2.140 5.733 1.00 98.31 99 VAL A C 1
ATOM 802 O O . VAL A 1 99 ? -1.738 1.888 6.915 1.00 98.31 99 VAL A O 1
ATOM 805 N N . GLU A 1 100 ? -0.295 2.054 5.193 1.00 97.94 100 GLU A N 1
ATOM 806 C CA . GLU A 1 100 ? 0.913 1.799 5.988 1.00 97.94 100 GLU A CA 1
ATOM 807 C C . GLU A 1 100 ? 1.253 3.072 6.777 1.00 97.94 100 GLU A C 1
ATOM 809 O O . GLU A 1 100 ? 1.544 4.123 6.201 1.00 97.94 100 GLU A O 1
ATOM 814 N N . SER A 1 101 ? 1.098 3.008 8.098 1.00 95.38 101 SER A N 1
ATOM 815 C CA . SER A 1 101 ? 1.140 4.193 8.952 1.00 95.38 101 SER A CA 1
ATOM 816 C C . SER A 1 101 ? 2.548 4.684 9.265 1.00 95.38 101 SER A C 1
ATOM 818 O O . SER A 1 101 ? 2.699 5.876 9.509 1.00 95.38 101 SER A O 1
ATOM 820 N N . ASP A 1 102 ? 3.577 3.835 9.242 1.00 94.19 102 ASP A N 1
ATOM 821 C CA . ASP A 1 102 ? 4.951 4.310 9.435 1.00 94.19 102 ASP A CA 1
ATOM 822 C C . ASP A 1 102 ? 5.400 5.151 8.236 1.00 94.19 102 ASP A C 1
ATOM 824 O O . ASP A 1 102 ? 5.934 6.240 8.429 1.00 94.19 102 ASP A O 1
ATOM 828 N N . ILE A 1 103 ? 5.078 4.725 7.010 1.00 94.06 103 ILE A N 1
ATOM 829 C CA . ILE A 1 103 ? 5.322 5.506 5.791 1.00 94.06 103 ILE A CA 1
ATOM 830 C C . ILE A 1 103 ? 4.487 6.787 5.783 1.00 94.06 103 ILE A C 1
ATOM 832 O O . ILE A 1 103 ? 5.014 7.861 5.501 1.00 94.06 103 ILE A O 1
ATOM 836 N N . MET A 1 104 ? 3.194 6.704 6.116 1.00 92.19 104 MET A N 1
ATOM 837 C CA . MET A 1 104 ? 2.328 7.885 6.213 1.00 92.19 104 MET A CA 1
ATOM 838 C C . MET A 1 104 ? 2.907 8.922 7.186 1.00 92.19 104 MET A C 1
ATOM 840 O O . MET A 1 104 ? 3.047 10.089 6.828 1.00 92.19 104 MET A O 1
ATOM 844 N N . ASN A 1 105 ? 3.311 8.482 8.380 1.00 90.88 105 ASN A N 1
ATOM 845 C CA . ASN A 1 105 ? 3.914 9.350 9.385 1.00 90.88 105 ASN A CA 1
ATOM 846 C C . ASN A 1 105 ? 5.272 9.894 8.926 1.00 90.88 105 ASN A C 1
ATOM 848 O O . ASN A 1 105 ? 5.571 11.055 9.185 1.00 90.88 105 ASN A O 1
ATOM 852 N N . ALA A 1 106 ? 6.101 9.092 8.255 1.00 88.19 106 ALA A N 1
ATOM 853 C CA . ALA A 1 106 ? 7.389 9.548 7.742 1.00 88.19 106 ALA A CA 1
ATOM 854 C C . ALA A 1 106 ? 7.227 10.655 6.689 1.00 88.19 106 ALA A C 1
ATOM 856 O O . ALA A 1 106 ? 7.983 11.623 6.704 1.00 88.19 106 ALA A O 1
ATOM 857 N N . LEU A 1 107 ? 6.215 10.549 5.824 1.00 85.81 107 LEU A N 1
ATOM 858 C CA . LEU A 1 107 ? 5.872 11.587 4.850 1.00 85.81 107 LEU A CA 1
ATOM 859 C C . LEU A 1 107 ? 5.350 12.857 5.531 1.00 85.81 107 LEU A C 1
ATOM 861 O O . LEU A 1 107 ? 5.796 13.950 5.202 1.00 85.81 107 LEU A O 1
ATOM 865 N N . ASP A 1 108 ? 4.437 12.716 6.494 1.00 84.19 108 ASP A N 1
ATOM 866 C CA . ASP A 1 108 ? 3.819 13.859 7.178 1.00 84.19 108 ASP A CA 1
ATOM 867 C C . ASP A 1 108 ? 4.812 14.612 8.093 1.00 84.19 108 ASP A C 1
ATOM 869 O O . ASP A 1 108 ? 4.629 15.799 8.348 1.00 84.19 108 ASP A O 1
ATOM 873 N N . ASN A 1 109 ? 5.876 13.947 8.563 1.00 79.00 109 ASN A N 1
ATOM 874 C CA . ASN A 1 109 ? 6.961 14.556 9.346 1.00 79.00 109 ASN A CA 1
ATOM 875 C C . ASN A 1 109 ? 8.174 14.969 8.492 1.00 79.00 109 ASN A C 1
ATOM 877 O O . ASN A 1 109 ? 9.239 15.230 9.050 1.00 79.00 109 ASN A O 1
ATOM 881 N N . GLU A 1 110 ? 8.048 14.965 7.160 1.00 73.19 110 GLU A N 1
ATOM 882 C CA . GLU A 1 110 ? 9.126 15.310 6.221 1.00 73.19 110 GLU A CA 1
ATOM 883 C C . GLU A 1 110 ? 10.410 14.465 6.422 1.00 73.19 110 GLU A C 1
ATOM 885 O O . GLU A 1 110 ? 11.507 14.819 6.005 1.00 73.19 110 GLU A O 1
ATOM 890 N N . LEU A 1 111 ? 10.302 13.275 7.024 1.00 65.75 111 LEU A N 1
ATOM 891 C CA . LEU A 1 111 ? 11.441 12.362 7.206 1.00 65.75 111 LEU A CA 1
ATOM 892 C C . LEU A 1 111 ? 11.899 11.745 5.880 1.00 65.75 111 LEU A C 1
ATOM 894 O O . LEU A 1 111 ? 12.991 11.186 5.794 1.00 65.75 111 LEU A O 1
ATOM 898 N N . VAL A 1 112 ? 11.071 11.873 4.842 1.00 68.12 112 VAL A N 1
ATOM 899 C CA . VAL A 1 112 ? 11.409 11.563 3.455 1.00 68.12 112 VAL A CA 1
ATOM 900 C C . VAL A 1 112 ? 11.246 12.828 2.611 1.00 68.12 112 VAL A C 1
ATOM 902 O O . VAL A 1 112 ? 10.408 12.881 1.718 1.00 68.12 112 VAL A O 1
ATOM 905 N N . ASN A 1 113 ? 12.041 13.857 2.926 1.00 65.88 113 ASN A N 1
ATOM 906 C CA . ASN A 1 113 ? 12.025 15.198 2.307 1.00 65.88 113 ASN A CA 1
ATOM 907 C C . ASN A 1 113 ? 11.989 15.209 0.769 1.00 65.88 113 ASN A C 1
ATOM 909 O O . ASN A 1 113 ? 11.517 16.162 0.151 1.00 65.88 113 ASN A O 1
ATOM 913 N N . GLU A 1 114 ? 12.507 14.155 0.148 1.00 74.81 114 GLU A N 1
ATOM 914 C CA . GLU A 1 114 ? 12.566 13.998 -1.301 1.00 74.81 114 GLU A CA 1
ATOM 915 C C . GLU A 1 114 ? 11.238 13.548 -1.917 1.00 74.81 114 GLU A C 1
ATOM 917 O O . GLU A 1 114 ? 11.094 13.656 -3.126 1.00 74.81 114 GLU A O 1
ATOM 922 N N . ILE A 1 115 ? 10.273 13.035 -1.141 1.00 80.00 115 ILE A N 1
ATOM 923 C CA . ILE A 1 115 ? 8.959 12.613 -1.643 1.00 80.00 115 ILE A CA 1
ATOM 924 C C . ILE A 1 115 ? 7.923 13.693 -1.346 1.00 80.00 115 ILE A C 1
ATOM 926 O O . ILE A 1 115 ? 7.549 13.922 -0.198 1.00 80.00 115 ILE A O 1
ATOM 930 N N . GLN A 1 116 ? 7.365 14.285 -2.396 1.00 80.19 116 GLN A N 1
ATOM 931 C CA . GLN A 1 116 ? 6.295 15.269 -2.294 1.00 80.19 116 GLN A CA 1
ATOM 932 C C . GLN A 1 116 ? 5.049 14.776 -3.018 1.00 80.19 116 GLN A C 1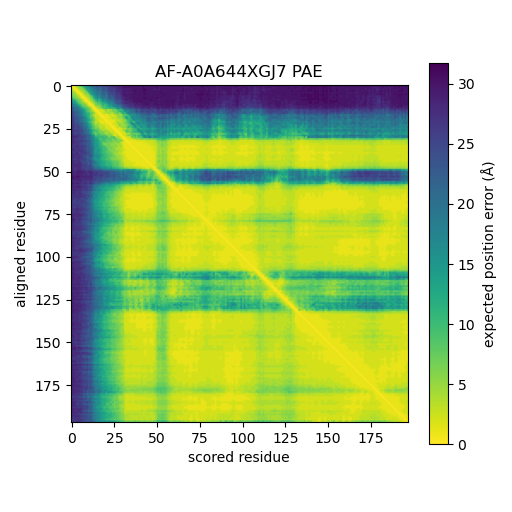
ATOM 934 O O . GLN A 1 116 ? 5.057 14.534 -4.225 1.00 80.19 116 GLN A O 1
ATOM 939 N N . PHE A 1 117 ? 3.950 14.652 -2.279 1.00 80.88 117 PHE A N 1
ATOM 940 C CA . PHE A 1 117 ? 2.647 14.360 -2.861 1.00 80.88 117 PHE A CA 1
ATOM 941 C C . PHE A 1 117 ? 1.915 15.655 -3.199 1.00 80.88 117 PHE A C 1
ATOM 943 O O . PHE A 1 117 ? 1.699 16.505 -2.336 1.00 80.88 117 PHE A O 1
ATOM 950 N N . SER A 1 118 ? 1.463 15.764 -4.444 1.00 80.75 118 SER A N 1
ATOM 951 C CA . SER A 1 118 ? 0.367 16.653 -4.803 1.00 80.75 118 SER A CA 1
ATOM 952 C C . SER A 1 118 ? -0.969 15.907 -4.656 1.00 80.75 118 SER A C 1
ATOM 954 O O . SER A 1 118 ? -1.019 14.751 -4.223 1.00 80.75 118 SER A O 1
ATOM 956 N N . ARG A 1 119 ? -2.081 16.566 -5.003 1.00 74.75 119 ARG A N 1
ATOM 957 C CA . ARG A 1 119 ? -3.406 15.927 -5.002 1.00 74.75 119 ARG A CA 1
ATOM 958 C C . ARG A 1 119 ? -3.421 14.667 -5.873 1.00 74.75 119 ARG A C 1
ATOM 960 O O . ARG A 1 119 ? -3.926 13.635 -5.433 1.00 74.75 119 ARG A O 1
ATOM 967 N N . ASP A 1 120 ? -2.850 14.767 -7.068 1.00 79.38 120 ASP A N 1
ATOM 968 C CA . ASP A 1 120 ? -3.017 13.769 -8.126 1.00 79.38 120 ASP A CA 1
ATOM 969 C C . ASP A 1 120 ? -1.693 13.145 -8.576 1.00 79.38 120 ASP A C 1
ATOM 971 O O . ASP A 1 120 ? -1.710 12.166 -9.310 1.00 79.38 120 ASP A O 1
ATOM 975 N N . SER A 1 121 ? -0.552 13.646 -8.102 1.00 83.06 121 SER A N 1
ATOM 976 C CA . SER A 1 121 ? 0.771 13.185 -8.522 1.00 83.06 121 SER A CA 1
ATOM 977 C C . SER A 1 121 ? 1.753 13.072 -7.361 1.00 83.06 121 SER A C 1
ATOM 979 O O . SER A 1 121 ? 1.529 13.593 -6.266 1.00 83.06 121 SER A O 1
ATOM 981 N N . ILE A 1 122 ? 2.870 12.406 -7.630 1.00 83.19 122 ILE A N 1
ATOM 982 C CA . ILE A 1 122 ? 4.052 12.377 -6.772 1.00 83.19 122 ILE A CA 1
ATOM 983 C C . ILE A 1 122 ? 5.235 13.024 -7.496 1.00 83.19 122 ILE A C 1
ATOM 985 O O . ILE A 1 122 ? 5.459 12.773 -8.681 1.00 83.19 122 ILE A O 1
ATOM 989 N N . THR A 1 123 ? 6.009 13.824 -6.774 1.00 78.12 123 THR A N 1
ATOM 990 C CA . THR A 1 123 ? 7.316 14.325 -7.199 1.00 78.12 123 THR A CA 1
ATOM 991 C C . THR A 1 123 ? 8.352 13.736 -6.259 1.00 78.12 123 THR A C 1
ATOM 993 O O . THR A 1 123 ? 8.269 13.952 -5.052 1.00 78.12 123 THR A O 1
ATOM 996 N N . CYS A 1 124 ? 9.300 12.968 -6.788 1.00 74.50 124 CYS A N 1
ATOM 997 C CA . CYS A 1 124 ? 10.387 12.423 -5.991 1.00 74.50 124 CYS A CA 1
ATOM 998 C C . CYS A 1 124 ? 11.651 12.253 -6.823 1.00 74.50 124 CYS A C 1
ATOM 1000 O O . CYS A 1 124 ? 11.550 11.908 -7.995 1.00 74.50 124 CYS A O 1
ATOM 1002 N N . ASP A 1 125 ? 12.822 12.477 -6.230 1.00 72.12 125 ASP A N 1
ATOM 1003 C CA . ASP A 1 125 ? 14.062 11.998 -6.828 1.00 72.12 125 ASP A CA 1
ATOM 1004 C C . ASP A 1 125 ? 14.270 10.522 -6.467 1.00 72.12 125 ASP A C 1
ATOM 1006 O O . ASP A 1 125 ? 14.428 10.162 -5.302 1.00 72.12 125 ASP A O 1
ATOM 1010 N N . LEU A 1 126 ? 14.209 9.656 -7.479 1.00 70.62 126 LEU A N 1
ATOM 1011 C CA . LEU A 1 126 ? 14.411 8.214 -7.335 1.00 70.62 126 LEU A CA 1
ATOM 1012 C C . LEU A 1 126 ? 15.741 7.759 -7.949 1.00 70.62 126 LEU A C 1
ATOM 1014 O O . LEU A 1 126 ? 15.928 6.553 -8.128 1.00 70.62 126 LEU A O 1
ATOM 1018 N N . SER A 1 127 ? 16.652 8.685 -8.289 1.00 68.00 127 SER A N 1
ATOM 1019 C CA . SER A 1 127 ? 17.978 8.340 -8.822 1.00 68.00 127 SER A CA 1
ATOM 1020 C C . SER A 1 127 ? 18.782 7.480 -7.853 1.00 68.00 127 SER A C 1
ATOM 1022 O O . SER A 1 127 ? 19.475 6.561 -8.282 1.00 68.00 127 SER A O 1
ATOM 1024 N N . ASP A 1 128 ? 18.624 7.756 -6.559 1.00 67.88 128 ASP A N 1
ATOM 1025 C CA . ASP A 1 128 ? 19.401 7.152 -5.477 1.00 67.88 128 ASP A CA 1
ATOM 1026 C C . ASP A 1 128 ? 18.625 6.029 -4.771 1.00 67.88 128 ASP A C 1
ATOM 1028 O O . ASP A 1 128 ? 19.058 5.503 -3.745 1.00 67.88 128 ASP A O 1
ATOM 1032 N N . ALA A 1 129 ? 17.456 5.647 -5.299 1.00 65.44 129 ALA A N 1
ATOM 1033 C CA . ALA A 1 129 ? 16.702 4.528 -4.759 1.00 65.44 129 ALA A CA 1
ATOM 1034 C C . ALA A 1 129 ? 17.496 3.231 -4.973 1.00 65.44 129 ALA A C 1
ATOM 1036 O O . ALA A 1 129 ? 17.712 2.803 -6.109 1.00 65.44 129 ALA A O 1
ATOM 1037 N N . ASN A 1 130 ? 17.898 2.598 -3.868 1.00 71.75 130 ASN A N 1
ATOM 1038 C CA . ASN A 1 130 ? 18.541 1.289 -3.894 1.00 71.75 130 ASN A CA 1
ATOM 1039 C C . ASN A 1 130 ? 17.663 0.276 -4.641 1.00 71.75 130 ASN A C 1
ATOM 1041 O O . ASN A 1 130 ? 16.434 0.283 -4.523 1.00 71.75 130 ASN A O 1
ATOM 1045 N N . GLU A 1 131 ? 18.293 -0.630 -5.385 1.00 72.56 131 GLU A N 1
ATOM 1046 C CA . GLU A 1 131 ? 17.579 -1.750 -5.986 1.00 72.56 131 GLU A CA 1
ATOM 1047 C C . GLU A 1 131 ? 17.207 -2.758 -4.894 1.00 72.56 131 GLU A C 1
ATOM 1049 O O . GLU A 1 131 ? 18.059 -3.273 -4.171 1.00 72.56 131 GLU A O 1
ATOM 1054 N N . PHE A 1 132 ? 15.907 -3.023 -4.769 1.00 82.75 132 PHE A N 1
ATOM 1055 C CA . PHE A 1 132 ? 15.375 -4.069 -3.907 1.00 82.75 132 PHE A CA 1
ATOM 1056 C C . PHE A 1 132 ? 14.739 -5.144 -4.782 1.00 82.75 132 PHE A C 1
ATOM 1058 O O . PHE A 1 132 ? 13.591 -5.001 -5.213 1.00 82.75 132 PHE A O 1
ATOM 1065 N N . ASP A 1 133 ? 15.458 -6.246 -5.004 1.00 86.94 133 ASP A N 1
ATOM 1066 C CA . ASP A 1 133 ? 14.970 -7.386 -5.794 1.00 86.94 133 ASP A CA 1
ATOM 1067 C C . ASP A 1 133 ? 13.611 -7.892 -5.293 1.00 86.94 133 ASP A C 1
ATOM 1069 O O . ASP A 1 133 ? 12.727 -8.220 -6.085 1.00 86.94 133 ASP A O 1
ATOM 1073 N N . SER A 1 134 ? 13.408 -7.900 -3.970 1.00 91.69 134 SER A N 1
ATOM 1074 C CA . SER A 1 134 ? 12.139 -8.290 -3.350 1.00 91.69 134 SER A CA 1
ATOM 1075 C C . SER A 1 134 ? 10.985 -7.365 -3.744 1.00 91.69 134 SER A C 1
ATOM 1077 O O . SER A 1 134 ? 9.886 -7.850 -4.006 1.00 91.69 134 SER A O 1
ATOM 1079 N N . ILE A 1 135 ? 11.226 -6.056 -3.850 1.00 95.69 135 ILE A N 1
ATOM 1080 C CA . ILE A 1 135 ? 10.226 -5.070 -4.270 1.00 95.69 135 ILE A CA 1
ATOM 1081 C C . ILE A 1 135 ? 9.938 -5.199 -5.766 1.00 95.69 135 ILE A C 1
ATOM 1083 O O . ILE A 1 135 ? 8.770 -5.278 -6.151 1.00 95.69 135 ILE A O 1
ATOM 1087 N N . SER A 1 136 ? 10.971 -5.285 -6.609 1.00 94.19 136 SER A N 1
ATOM 1088 C CA . SER A 1 136 ? 10.777 -5.438 -8.058 1.00 94.19 136 SER A CA 1
ATOM 1089 C C . SER A 1 136 ? 10.027 -6.728 -8.394 1.00 94.19 136 SER A C 1
ATOM 1091 O O . SER A 1 136 ? 9.077 -6.715 -9.190 1.00 94.19 136 SER A O 1
ATOM 1093 N N . LYS A 1 137 ? 10.379 -7.832 -7.719 1.00 95.62 137 LYS A N 1
ATOM 1094 C CA . LYS A 1 137 ? 9.657 -9.102 -7.819 1.00 95.62 137 LYS A CA 1
ATOM 1095 C C . LYS A 1 137 ? 8.213 -8.961 -7.345 1.00 95.62 137 LYS A C 1
ATOM 1097 O O . LYS A 1 137 ? 7.318 -9.389 -8.062 1.00 95.62 137 LYS A O 1
ATOM 1102 N N . ALA A 1 138 ? 7.970 -8.332 -6.195 1.00 97.44 138 ALA A N 1
ATOM 1103 C CA . ALA A 1 138 ? 6.628 -8.164 -5.642 1.00 97.44 138 ALA A CA 1
ATOM 1104 C C . ALA A 1 138 ? 5.691 -7.374 -6.563 1.00 97.44 138 ALA A C 1
ATOM 1106 O O . ALA A 1 138 ? 4.550 -7.778 -6.794 1.00 97.44 138 ALA A O 1
ATOM 1107 N N . VAL A 1 139 ? 6.173 -6.263 -7.130 1.00 97.62 139 VAL A N 1
ATOM 1108 C CA . VAL A 1 139 ? 5.407 -5.505 -8.128 1.00 97.62 139 VAL A CA 1
ATOM 1109 C C . VAL A 1 139 ? 5.213 -6.358 -9.387 1.00 97.62 139 VAL A C 1
ATOM 1111 O O . VAL A 1 139 ? 4.142 -6.336 -9.986 1.00 97.62 139 VAL A O 1
ATOM 1114 N N . GLY A 1 140 ? 6.205 -7.168 -9.764 1.00 96.75 140 GLY A N 1
ATOM 1115 C CA . GLY A 1 140 ? 6.077 -8.198 -10.796 1.00 96.75 140 GLY A CA 1
ATOM 1116 C C . GLY A 1 140 ? 4.918 -9.153 -10.569 1.00 96.75 140 GLY A C 1
ATOM 1117 O O . GLY A 1 140 ? 4.044 -9.252 -11.429 1.00 96.75 140 GLY A O 1
ATOM 1118 N N . ASP A 1 141 ? 4.889 -9.799 -9.410 1.00 96.69 141 ASP A N 1
ATOM 1119 C CA . ASP A 1 141 ? 3.862 -10.763 -9.028 1.00 96.69 141 ASP A CA 1
ATOM 1120 C C . ASP A 1 141 ? 2.469 -10.108 -9.018 1.00 96.69 141 ASP A C 1
ATOM 1122 O O . ASP A 1 141 ? 1.510 -10.673 -9.548 1.00 96.69 141 ASP A O 1
ATOM 1126 N N . LEU A 1 142 ? 2.358 -8.870 -8.520 1.00 98.06 142 LEU A N 1
ATOM 1127 C CA . LEU A 1 142 ? 1.114 -8.097 -8.567 1.00 98.06 142 LEU A CA 1
ATOM 1128 C C . LEU A 1 142 ? 0.605 -7.895 -10.001 1.00 98.06 142 LEU A C 1
ATOM 1130 O O . LEU A 1 142 ? -0.588 -8.057 -10.259 1.00 98.06 142 LEU A O 1
ATOM 1134 N N . LEU A 1 143 ? 1.488 -7.544 -10.938 1.00 97.19 143 LEU A N 1
ATOM 1135 C CA . LEU A 1 143 ? 1.098 -7.303 -12.331 1.00 97.19 143 LEU A CA 1
ATOM 1136 C C . LEU A 1 143 ? 0.883 -8.588 -13.130 1.00 97.19 143 LEU A C 1
ATOM 1138 O O . LEU A 1 143 ? 0.169 -8.551 -14.127 1.00 97.19 143 LEU A O 1
ATOM 1142 N N . VAL A 1 144 ? 1.431 -9.723 -1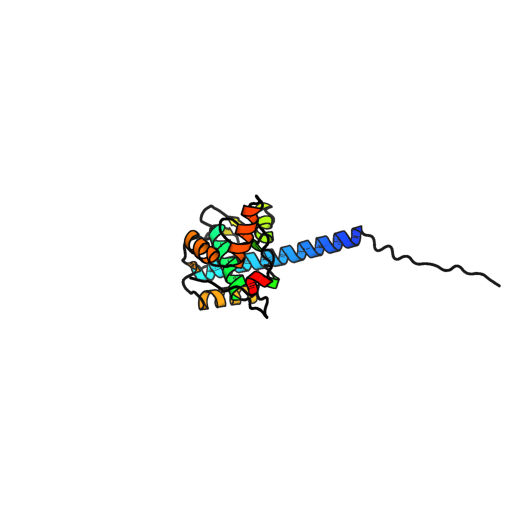2.690 1.00 97.25 144 VAL A N 1
ATOM 1143 C CA . VAL A 1 144 ? 1.006 -11.039 -13.191 1.00 97.25 144 VAL A CA 1
ATOM 1144 C C . VAL A 1 144 ? -0.445 -11.304 -12.787 1.00 97.25 144 VAL A C 1
ATOM 1146 O O . VAL A 1 144 ? -1.224 -11.784 -13.608 1.00 97.25 144 VAL A O 1
ATOM 1149 N N . ILE A 1 145 ? -0.826 -10.954 -11.552 1.00 97.44 145 ILE A N 1
ATOM 1150 C CA . ILE A 1 145 ? -2.198 -11.128 -11.064 1.00 97.44 145 ILE A CA 1
ATOM 1151 C C . ILE A 1 145 ? -3.160 -10.177 -11.767 1.00 97.44 145 ILE A C 1
ATOM 1153 O O . ILE A 1 145 ? -4.207 -10.643 -12.197 1.00 97.44 145 ILE A O 1
ATOM 1157 N N . ASN A 1 146 ? -2.845 -8.882 -11.873 1.00 97.62 146 ASN A N 1
ATOM 1158 C CA . ASN A 1 146 ? -3.633 -7.896 -12.617 1.00 97.62 146 ASN A CA 1
ATOM 1159 C C . ASN A 1 146 ? -2.712 -6.924 -13.389 1.00 97.62 146 ASN A C 1
ATOM 1161 O O . ASN A 1 146 ? -2.255 -5.923 -12.824 1.00 97.62 146 ASN A O 1
ATOM 1165 N N . PRO A 1 147 ? -2.510 -7.145 -14.703 1.00 95.81 147 PRO A N 1
ATOM 1166 C CA . PRO A 1 147 ? -1.664 -6.287 -15.540 1.00 95.81 147 PRO A CA 1
ATOM 1167 C C . PRO A 1 147 ? -2.174 -4.845 -15.677 1.00 95.81 147 PRO A C 1
ATOM 1169 O O . PRO A 1 147 ? -1.408 -3.922 -15.958 1.00 95.81 147 PRO A O 1
ATOM 1172 N N . GLY A 1 148 ? -3.480 -4.633 -15.497 1.00 95.12 148 GLY A N 1
ATOM 1173 C CA . GLY A 1 148 ? -4.128 -3.333 -15.640 1.00 95.12 148 GLY A CA 1
ATOM 1174 C C . GLY A 1 148 ? -4.056 -2.460 -14.390 1.00 95.12 148 GLY A C 1
ATOM 1175 O O . GLY A 1 148 ? -4.335 -1.269 -14.489 1.00 95.12 148 GLY A O 1
ATOM 1176 N N . LEU A 1 149 ? -3.664 -3.001 -13.232 1.00 96.12 149 LEU A N 1
ATOM 1177 C CA . LEU A 1 149 ? -3.882 -2.358 -11.931 1.00 96.12 149 LEU A CA 1
ATOM 1178 C C . LEU A 1 149 ? -3.226 -0.971 -11.796 1.00 96.12 149 LEU A C 1
ATOM 1180 O O . LEU A 1 149 ? -3.814 -0.069 -11.205 1.00 96.12 149 LEU A O 1
ATOM 1184 N N . LEU A 1 150 ? -2.049 -0.750 -12.397 1.00 94.94 150 LEU A N 1
ATOM 1185 C CA . LEU A 1 150 ? -1.385 0.568 -12.378 1.00 94.94 150 LEU A CA 1
ATOM 1186 C C . LEU A 1 150 ? -2.145 1.648 -13.170 1.00 94.94 150 LEU A C 1
ATOM 1188 O O . LEU A 1 150 ? -1.884 2.840 -12.997 1.00 94.94 150 LEU A O 1
ATOM 1192 N N . HIS A 1 151 ? -3.081 1.258 -14.035 1.00 93.75 151 HIS A N 1
ATOM 1193 C CA . HIS A 1 151 ? -3.891 2.160 -14.858 1.00 93.75 151 HIS A CA 1
ATOM 1194 C C . HIS A 1 151 ? -5.202 2.574 -14.181 1.00 93.75 151 HIS A C 1
ATOM 1196 O O . HIS A 1 151 ? -5.907 3.434 -14.704 1.00 93.75 151 HIS A O 1
ATOM 1202 N N . TYR A 1 152 ? -5.544 1.966 -13.044 1.00 95.50 152 TYR A N 1
ATOM 1203 C CA . TYR A 1 152 ? -6.807 2.228 -12.365 1.00 95.50 152 TYR A CA 1
ATOM 1204 C C . TYR A 1 152 ? -6.785 3.618 -11.733 1.00 95.50 152 TYR A C 1
ATOM 1206 O O . TYR A 1 152 ? -5.734 4.105 -11.288 1.00 95.50 152 TYR A O 1
ATOM 1214 N N . LYS A 1 153 ? -7.956 4.258 -11.673 1.00 93.88 153 LYS A N 1
ATOM 1215 C CA . LYS A 1 153 ? -8.093 5.534 -10.974 1.00 93.88 153 LYS A CA 1
ATOM 1216 C C . LYS A 1 153 ? -8.016 5.296 -9.463 1.00 93.88 153 LYS A C 1
ATOM 1218 O O . LYS A 1 153 ? -8.322 4.197 -8.994 1.00 93.88 153 LYS A O 1
ATOM 1223 N N . PRO A 1 154 ? -7.665 6.324 -8.669 1.00 94.25 154 PRO A N 1
ATOM 1224 C CA . PRO A 1 154 ? -7.568 6.184 -7.219 1.00 94.25 154 PRO A CA 1
ATOM 1225 C C . PRO A 1 154 ? -8.826 5.583 -6.574 1.00 94.25 154 PRO A C 1
ATOM 1227 O O . PRO A 1 154 ? -8.708 4.713 -5.718 1.00 94.25 154 PRO A O 1
ATOM 1230 N N . PHE A 1 155 ? -10.022 5.999 -7.004 1.00 95.69 155 PHE A N 1
ATOM 1231 C CA . PHE A 1 155 ? -11.277 5.503 -6.431 1.00 95.69 155 PHE A CA 1
ATOM 1232 C C . PHE A 1 155 ? -11.606 4.058 -6.822 1.00 95.69 155 PHE A C 1
ATOM 1234 O O . PHE A 1 155 ? -12.096 3.326 -5.969 1.00 95.69 155 PHE A O 1
ATOM 1241 N N . ASP A 1 156 ? -11.243 3.608 -8.025 1.00 97.75 156 ASP A N 1
ATOM 1242 C CA . ASP A 1 156 ? -11.403 2.198 -8.414 1.00 97.75 156 ASP A CA 1
ATOM 1243 C C . ASP A 1 156 ? -10.571 1.295 -7.481 1.00 97.75 156 ASP A C 1
ATOM 1245 O O . ASP A 1 156 ? -11.023 0.261 -6.992 1.00 97.75 156 ASP A O 1
ATOM 1249 N N . LEU A 1 157 ? -9.350 1.728 -7.147 1.00 98.31 157 LEU A N 1
ATOM 1250 C CA . LEU A 1 157 ? -8.479 1.020 -6.204 1.00 98.31 157 LEU A CA 1
ATOM 1251 C C . LEU A 1 157 ? -9.023 1.050 -4.767 1.00 98.31 157 LEU A C 1
ATOM 1253 O O . LEU A 1 157 ? -8.860 0.078 -4.024 1.00 98.31 157 LEU A O 1
ATOM 1257 N N . VAL A 1 158 ? -9.675 2.144 -4.362 1.00 98.31 158 VAL A N 1
ATOM 1258 C CA . VAL A 1 158 ? -10.372 2.227 -3.069 1.00 98.31 158 VAL A CA 1
ATOM 1259 C C . VAL A 1 158 ? -11.488 1.187 -3.015 1.00 98.31 158 VAL A C 1
ATOM 1261 O O . VAL A 1 158 ? -11.524 0.405 -2.064 1.00 98.31 158 VAL A O 1
ATOM 1264 N N . GLU A 1 159 ? -12.329 1.103 -4.048 1.00 98.38 159 GLU A N 1
ATOM 1265 C CA . GLU A 1 159 ? -13.414 0.120 -4.135 1.00 98.38 159 GLU A CA 1
ATOM 1266 C C . GLU A 1 159 ? -12.902 -1.320 -4.044 1.00 98.38 159 GLU A C 1
ATOM 1268 O O . GLU A 1 159 ? -13.467 -2.121 -3.296 1.00 98.38 159 GLU A O 1
ATOM 1273 N N . ILE A 1 160 ? -11.795 -1.647 -4.719 1.00 98.50 160 ILE A N 1
ATOM 1274 C CA . ILE A 1 160 ? -11.150 -2.963 -4.590 1.00 98.50 160 ILE A CA 1
ATOM 1275 C C . ILE A 1 160 ? -10.700 -3.195 -3.151 1.00 98.50 160 ILE A C 1
ATOM 1277 O O . ILE A 1 160 ? -11.010 -4.233 -2.566 1.00 98.50 160 ILE A O 1
ATOM 1281 N N . SER A 1 161 ? -9.999 -2.229 -2.551 1.00 98.38 161 SER A N 1
ATOM 1282 C CA . SER A 1 161 ? -9.485 -2.365 -1.185 1.00 98.38 161 SER A CA 1
ATOM 1283 C C . SER A 1 161 ? -10.605 -2.513 -0.149 1.00 98.38 161 SER A C 1
ATOM 1285 O O . SER A 1 161 ? -10.418 -3.169 0.872 1.00 98.38 161 SER A O 1
ATOM 1287 N N . HIS A 1 162 ? -11.798 -1.989 -0.443 1.00 98.25 162 HIS A N 1
ATOM 1288 C CA . HIS A 1 162 ? -12.974 -2.114 0.412 1.00 98.25 162 HIS A CA 1
ATOM 1289 C C . HIS A 1 162 ? -13.626 -3.507 0.372 1.00 98.25 162 HIS A C 1
ATOM 1291 O O . HIS A 1 162 ? -14.426 -3.838 1.251 1.00 98.25 162 HIS A O 1
ATOM 1297 N N . LYS A 1 163 ? -13.271 -4.364 -0.596 1.00 98.31 163 LYS A N 1
ATOM 1298 C CA . LYS A 1 163 ? -13.741 -5.761 -0.652 1.00 98.31 163 LYS A CA 1
ATOM 1299 C C . LYS A 1 163 ? -13.076 -6.640 0.418 1.00 98.31 163 LYS A C 1
ATOM 1301 O O . LYS A 1 163 ? -13.702 -7.604 0.870 1.00 98.31 163 LYS A O 1
ATOM 1306 N N . TRP A 1 164 ? -11.874 -6.277 0.872 1.00 98.31 164 TRP A N 1
ATOM 1307 C CA . TRP A 1 164 ? -11.061 -7.027 1.837 1.00 98.31 164 TRP A CA 1
ATOM 1308 C C . TRP A 1 164 ? -11.691 -7.036 3.238 1.00 98.31 164 TRP A C 1
ATOM 1310 O O . TRP A 1 164 ? -12.091 -5.994 3.768 1.00 98.31 164 TRP A O 1
ATOM 1320 N N . ASN A 1 165 ? -11.800 -8.209 3.863 1.00 98.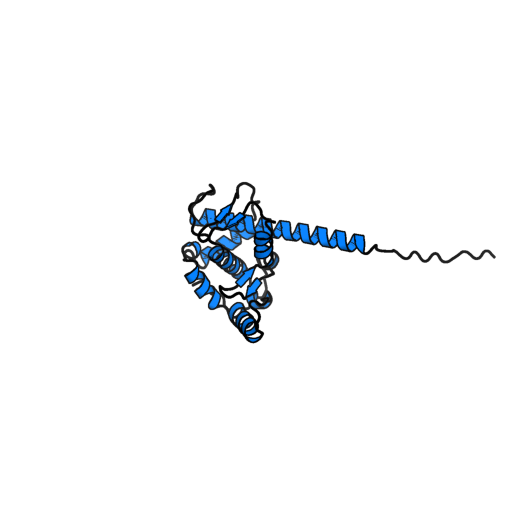25 165 ASN A N 1
ATOM 1321 C CA . ASN A 1 165 ? -12.402 -8.347 5.191 1.00 98.25 165 ASN A CA 1
ATOM 1322 C C . ASN A 1 165 ? -11.539 -7.724 6.286 1.00 98.25 165 ASN A C 1
ATOM 1324 O O . ASN A 1 165 ? -12.091 -7.118 7.205 1.00 98.25 165 ASN A O 1
ATOM 1328 N N . CYS A 1 166 ? -10.215 -7.822 6.170 1.00 98.06 166 CYS A N 1
ATOM 1329 C CA . CYS A 1 166 ? -9.272 -7.240 7.114 1.00 98.06 166 CYS A CA 1
ATOM 1330 C C . CYS A 1 166 ? -9.461 -5.719 7.223 1.00 98.06 166 CYS A C 1
ATOM 1332 O O . CYS A 1 166 ? -9.435 -5.176 8.325 1.00 98.06 166 CYS A O 1
ATOM 1334 N N . TRP A 1 167 ? -9.771 -5.038 6.116 1.00 98.50 167 TRP A N 1
ATOM 1335 C CA . TRP A 1 167 ? -10.164 -3.633 6.141 1.00 98.50 167 TRP A CA 1
ATOM 1336 C C . TRP A 1 167 ? -11.575 -3.444 6.710 1.00 98.50 167 TRP A C 1
ATOM 1338 O O . TRP A 1 167 ? -11.734 -2.690 7.670 1.00 98.50 167 TRP A O 1
ATOM 1348 N N . LYS A 1 168 ? -12.589 -4.141 6.169 1.00 98.38 168 LYS A N 1
ATOM 1349 C CA . LYS A 1 168 ? -14.004 -3.953 6.556 1.00 98.38 168 LYS A CA 1
ATOM 1350 C C . LYS A 1 168 ? -14.215 -4.095 8.059 1.00 98.38 168 LYS A C 1
ATOM 1352 O O . LYS A 1 168 ? -14.855 -3.243 8.665 1.00 98.38 168 LYS A O 1
ATOM 1357 N N . GLN A 1 169 ? -13.686 -5.162 8.655 1.00 97.94 169 GLN A N 1
ATOM 1358 C CA . GLN A 1 169 ? -13.889 -5.460 10.072 1.00 97.94 169 GLN A CA 1
ATOM 1359 C C . GLN A 1 169 ? -13.219 -4.412 10.963 1.00 97.94 169 GLN A C 1
ATOM 1361 O O . GLN A 1 169 ? -13.864 -3.861 11.854 1.00 97.94 169 GLN A O 1
ATOM 1366 N N . ASN A 1 170 ? -11.953 -4.087 10.686 1.00 98.38 170 ASN A N 1
ATOM 1367 C CA . ASN A 1 170 ? -11.208 -3.129 11.498 1.00 98.38 170 ASN A CA 1
ATOM 1368 C C . ASN A 1 170 ? -11.740 -1.701 11.333 1.00 98.38 170 ASN A C 1
ATOM 1370 O O . ASN A 1 170 ? -11.860 -0.987 12.327 1.00 98.38 170 ASN A O 1
ATOM 1374 N N . TYR A 1 171 ? -12.117 -1.293 10.118 1.00 98.25 171 TYR A N 1
ATOM 1375 C CA . TYR A 1 171 ? -12.711 0.023 9.893 1.00 98.25 171 TYR A CA 1
ATOM 1376 C C . TYR A 1 171 ? -14.102 0.141 10.525 1.00 98.25 171 TYR A C 1
ATOM 1378 O O . TYR A 1 171 ? -14.394 1.139 11.181 1.00 98.25 171 TYR A O 1
ATOM 1386 N N . TYR A 1 172 ? -14.944 -0.890 10.402 1.00 97.88 172 TYR A N 1
ATOM 1387 C CA . TYR A 1 172 ? -16.246 -0.928 11.073 1.00 97.88 172 TYR A CA 1
ATOM 1388 C C . TYR A 1 172 ? -16.102 -0.773 12.590 1.00 97.88 172 TYR A C 1
ATOM 1390 O O . TYR A 1 172 ? -16.828 0.002 13.213 1.00 97.88 172 TYR A O 1
ATOM 1398 N N . GLU A 1 173 ? -15.145 -1.478 13.191 1.00 97.69 173 GLU A N 1
ATOM 1399 C CA . GLU A 1 173 ? -14.902 -1.379 14.625 1.00 97.69 173 GLU A CA 1
ATOM 1400 C C . GLU A 1 173 ? -14.348 -0.007 15.033 1.00 97.69 173 GLU A C 1
ATOM 1402 O O . GLU A 1 173 ? -14.762 0.530 16.060 1.00 97.69 173 GLU A O 1
ATOM 1407 N N . ALA A 1 174 ? -13.471 0.590 14.218 1.00 97.25 174 ALA A N 1
ATOM 1408 C CA . ALA A 1 174 ? -12.992 1.955 14.421 1.00 97.25 174 ALA A CA 1
ATOM 1409 C C . ALA A 1 174 ? -14.171 2.938 14.516 1.00 97.25 174 ALA A C 1
ATOM 1411 O O . ALA A 1 174 ? -14.338 3.623 15.527 1.00 97.25 174 ALA A O 1
ATOM 1412 N N . VAL A 1 175 ? -15.049 2.917 13.508 1.00 96.88 175 VAL A N 1
ATOM 1413 C CA . VAL A 1 175 ? -16.235 3.780 13.434 1.00 96.88 175 VAL A CA 1
ATOM 1414 C C . VAL A 1 175 ? -17.174 3.532 14.614 1.00 96.88 175 VAL A C 1
ATOM 1416 O O . VAL A 1 175 ? -17.638 4.486 15.237 1.00 96.88 175 VAL A O 1
ATOM 1419 N N . LYS A 1 176 ? -17.418 2.265 14.977 1.00 97.50 176 LYS A N 1
ATOM 1420 C CA . LYS A 1 176 ? -18.254 1.896 16.131 1.00 97.50 176 LYS A CA 1
ATOM 1421 C C . LYS A 1 176 ? -17.718 2.467 17.449 1.00 97.50 176 LYS A C 1
ATOM 1423 O O . LYS A 1 176 ? -18.509 2.823 18.318 1.00 97.50 176 LYS A O 1
ATOM 1428 N N . ASN A 1 177 ? -16.398 2.567 17.585 1.00 96.50 177 ASN A N 1
ATOM 1429 C CA . ASN A 1 177 ? -15.725 3.101 18.768 1.00 96.50 177 ASN A CA 1
ATOM 1430 C C . ASN A 1 177 ? -15.456 4.616 18.690 1.00 96.50 177 ASN A C 1
ATOM 1432 O O . ASN A 1 177 ? -14.790 5.160 19.568 1.00 96.50 177 ASN A O 1
ATOM 1436 N N . GLY A 1 178 ? -15.951 5.308 17.657 1.00 95.94 178 GLY A N 1
ATOM 1437 C CA . GLY A 1 178 ? -15.773 6.753 17.498 1.00 95.94 178 GLY A CA 1
ATOM 1438 C C . GLY A 1 178 ? -14.351 7.184 17.121 1.00 95.94 178 GLY A C 1
ATOM 1439 O O . GLY A 1 178 ? -14.011 8.351 17.299 1.00 95.94 178 GLY A O 1
ATOM 1440 N N . ILE A 1 179 ? -13.522 6.272 16.603 1.00 95.56 179 ILE A N 1
ATOM 1441 C CA . ILE A 1 179 ? -12.170 6.567 16.106 1.00 95.56 179 ILE A CA 1
ATOM 1442 C C . ILE A 1 179 ? -12.112 6.437 14.578 1.00 95.56 179 ILE A C 1
ATOM 1444 O O . ILE A 1 179 ? -12.904 5.730 13.959 1.00 95.56 179 ILE A O 1
ATOM 1448 N N . SER A 1 180 ? -11.178 7.146 13.942 1.00 92.56 180 SER A N 1
ATOM 1449 C CA . SER A 1 180 ? -11.112 7.265 12.476 1.00 92.56 180 SER A CA 1
ATOM 1450 C C . SER A 1 180 ? -10.257 6.198 11.788 1.00 92.56 180 SER A C 1
ATOM 1452 O O . SER A 1 180 ? -10.279 6.097 10.559 1.00 92.56 180 SER A O 1
ATOM 1454 N N . SER A 1 181 ? -9.508 5.405 12.555 1.00 97.06 181 SER A N 1
ATOM 1455 C CA . SER A 1 181 ? -8.693 4.313 12.036 1.00 97.06 181 SER A CA 1
ATOM 1456 C C . SER A 1 181 ? -8.465 3.221 13.078 1.00 97.06 181 SER A C 1
ATOM 1458 O O . SER A 1 181 ? -8.618 3.443 14.280 1.00 97.06 181 SER A O 1
ATOM 1460 N N . LYS A 1 182 ? -8.091 2.024 12.618 1.00 98.00 182 LYS A N 1
ATOM 1461 C CA . LYS A 1 182 ? -7.704 0.909 13.490 1.00 98.00 182 LYS A CA 1
ATOM 1462 C C . LYS A 1 182 ? -6.613 0.058 12.846 1.00 98.00 182 LYS A C 1
ATOM 1464 O O . LYS A 1 182 ? -6.674 -0.200 11.648 1.00 98.00 182 LYS A O 1
ATOM 1469 N N . PHE A 1 183 ? -5.640 -0.381 13.641 1.00 98.31 183 PHE A N 1
ATOM 1470 C CA . PHE A 1 183 ? -4.575 -1.286 13.202 1.00 98.31 183 PHE A CA 1
ATOM 1471 C C . PHE A 1 183 ? -5.153 -2.583 12.617 1.00 98.31 183 PHE A C 1
ATOM 1473 O O . PHE A 1 183 ? -6.081 -3.154 13.189 1.00 98.31 183 PHE A O 1
ATOM 1480 N N . ILE A 1 184 ? -4.598 -3.043 11.497 1.00 98.50 184 ILE A N 1
ATOM 1481 C CA . ILE A 1 184 ? -4.921 -4.320 10.861 1.00 98.50 184 ILE A CA 1
ATOM 1482 C C . ILE A 1 184 ? -3.775 -5.292 11.177 1.00 98.50 184 ILE A C 1
ATOM 1484 O O . ILE A 1 184 ? -2.690 -5.131 10.619 1.00 98.50 184 ILE A O 1
ATOM 1488 N N . PRO A 1 185 ? -3.993 -6.313 12.025 1.00 97.88 185 PRO A N 1
ATOM 1489 C CA . PRO A 1 185 ? -3.005 -7.365 12.233 1.00 97.88 185 PRO A CA 1
ATOM 1490 C C . PRO A 1 185 ? -2.595 -8.023 10.913 1.00 97.88 185 PRO A C 1
ATOM 1492 O O . PRO A 1 185 ? -3.453 -8.369 10.092 1.00 97.88 185 PRO A O 1
ATOM 1495 N N . ARG A 1 186 ? -1.289 -8.229 10.717 1.00 96.81 186 ARG A N 1
ATOM 1496 C CA . ARG A 1 186 ? -0.724 -8.833 9.499 1.00 96.81 186 ARG A CA 1
ATOM 1497 C C . ARG A 1 186 ? -1.334 -10.201 9.195 1.00 96.81 186 ARG A C 1
ATOM 1499 O O . ARG A 1 186 ? -1.590 -10.516 8.038 1.00 96.81 186 ARG A O 1
ATOM 1506 N N . GLU A 1 187 ? -1.671 -10.967 10.228 1.00 97.00 187 GLU A N 1
ATOM 1507 C CA . GLU A 1 187 ? -2.282 -12.290 10.118 1.00 97.00 187 GLU A CA 1
ATOM 1508 C C . GLU A 1 187 ? -3.652 -12.217 9.427 1.00 97.00 187 GLU A C 1
ATOM 1510 O O . GLU A 1 187 ? -4.009 -13.117 8.663 1.00 97.00 187 GLU A O 1
ATOM 1515 N N . LEU A 1 188 ? -4.400 -11.123 9.624 1.00 97.88 188 LEU A N 1
ATOM 1516 C CA . LEU A 1 188 ? -5.662 -10.894 8.918 1.00 97.88 188 LEU A CA 1
ATOM 1517 C C . LEU A 1 188 ? -5.440 -10.569 7.442 1.00 97.88 188 LEU A C 1
ATOM 1519 O O . LEU A 1 188 ? -6.283 -10.924 6.634 1.00 97.88 188 LEU A O 1
ATOM 1523 N N . ILE A 1 189 ? -4.332 -9.920 7.075 1.00 98.19 189 ILE A N 1
ATOM 1524 C CA . ILE A 1 189 ? -3.983 -9.656 5.668 1.00 98.19 189 ILE A CA 1
ATOM 1525 C C . ILE A 1 189 ? -3.529 -10.955 4.987 1.00 98.19 189 ILE A C 1
ATOM 1527 O O . ILE A 1 189 ? -3.930 -11.239 3.859 1.00 98.19 189 ILE A O 1
ATOM 1531 N N . MET A 1 190 ? -2.715 -11.761 5.676 1.00 97.81 190 MET A N 1
ATOM 1532 C CA . MET A 1 190 ? -2.185 -13.037 5.175 1.00 97.81 190 MET A CA 1
ATOM 1533 C C . MET A 1 190 ? -3.285 -14.062 4.886 1.00 97.81 190 MET A C 1
ATOM 1535 O O . MET A 1 190 ? -3.187 -14.804 3.909 1.00 97.81 190 MET A O 1
ATOM 1539 N N . SER A 1 191 ? -4.311 -14.107 5.740 1.00 97.06 191 SER A N 1
ATOM 1540 C CA . SER A 1 191 ? -5.397 -15.092 5.679 1.00 97.06 191 SER A CA 1
ATOM 1541 C C . SER A 1 191 ? -6.652 -14.621 4.936 1.00 97.06 191 SER A C 1
ATOM 1543 O O . SER A 1 191 ? -7.580 -15.413 4.771 1.00 97.06 191 SER A O 1
ATOM 1545 N N . ASP A 1 192 ? -6.706 -13.364 4.481 1.00 97.56 192 ASP A N 1
ATOM 1546 C CA . ASP A 1 192 ? -7.885 -12.841 3.786 1.00 97.56 192 ASP A CA 1
ATOM 1547 C C . ASP A 1 192 ? -8.059 -13.439 2.385 1.00 97.56 192 ASP A C 1
ATOM 1549 O O . ASP A 1 192 ? -7.111 -13.863 1.716 1.00 97.56 192 ASP A O 1
ATOM 1553 N N . ILE A 1 193 ? -9.294 -13.362 1.894 1.00 96.44 193 ILE A N 1
ATOM 1554 C CA . ILE A 1 193 ? -9.576 -13.493 0.470 1.00 96.44 193 ILE A CA 1
ATOM 1555 C C . ILE A 1 193 ? -9.028 -12.248 -0.227 1.00 96.44 193 ILE A C 1
ATOM 1557 O O . ILE A 1 193 ? -9.374 -11.116 0.118 1.00 96.44 193 ILE A O 1
ATOM 1561 N N . LYS A 1 194 ? -8.178 -12.468 -1.229 1.00 96.38 194 LYS A N 1
ATOM 1562 C CA . LYS A 1 194 ? -7.428 -11.401 -1.888 1.00 96.38 194 LYS A CA 1
ATOM 1563 C C . LYS A 1 194 ? -8.163 -10.888 -3.120 1.00 96.38 194 LYS A C 1
ATOM 1565 O O . LYS A 1 194 ? -8.459 -11.657 -4.032 1.00 96.38 194 LYS A O 1
ATOM 1570 N N . PHE A 1 195 ? -8.428 -9.584 -3.154 1.00 96.50 195 PHE A N 1
ATOM 1571 C CA . PHE A 1 195 ? -9.089 -8.912 -4.274 1.00 96.50 195 PHE A CA 1
ATOM 1572 C C . PHE A 1 195 ? -8.122 -7.971 -4.985 1.00 96.50 195 PHE A C 1
ATOM 1574 O O . PHE A 1 195 ? -7.543 -7.084 -4.357 1.00 96.50 195 PHE A O 1
ATOM 1581 N N . PHE A 1 196 ? -8.012 -8.143 -6.302 1.00 95.94 196 PHE A N 1
ATOM 1582 C CA . PHE A 1 196 ? -7.172 -7.327 -7.185 1.00 95.94 196 PHE A CA 1
ATOM 1583 C C . PHE A 1 196 ? -7.957 -6.736 -8.366 1.00 95.94 196 PHE A C 1
ATOM 1585 O O . PHE A 1 196 ? -7.347 -6.179 -9.267 1.00 95.94 196 PHE A O 1
ATOM 1592 N N . TYR A 1 197 ? -9.286 -6.876 -8.372 1.00 93.31 197 TYR A N 1
ATOM 1593 C CA . TYR A 1 197 ? -10.223 -6.475 -9.428 1.00 93.31 197 TYR A CA 1
ATOM 1594 C C . TYR A 1 197 ? -11.514 -5.962 -8.797 1.00 93.31 197 TYR A C 1
ATOM 1596 O O . TYR A 1 197 ? -11.852 -6.429 -7.680 1.00 93.31 197 TYR A O 1
#

Sequence (197 aa):
MNCLKNIYICYDYNVANIANVLNNNINAFNMHKNDAFKAFLREIAIRRYSDCKFPIENDFGKVKVFKLLFFTVAATSSPNEMGLLDVFDKFYAMPYGPVESDIMNALDNELVNEIQFSRDSITCDLSDANEFDSISKAVGDLLVINPGLLHYKPFDLVEISHKWNCWKQNYYEAVKNGISSKFIPRELIMSDIKFFY

Secondary structure (DSSP, 8-state):
--------------HHHHHHHHHHHHHHHHHHHHHHHHHHHHHHHHHHHS---SSP-----HHHHHHHHHHHHHHH-BTTB-GGGGTS--EEEETTEEEEHHHHHHHHTTTTTTEEE-SS-EEE--TT----HHHHHHHHHHHHH-TTGGGS-HHHHHHHHHH-HHHHHHHHHHHHTT-S-EE--HHHHHHSPP---

pLDDT: mean 84.21, std 18.13, range [33.19, 98.75]

Radius of gyration: 21.07 Å; Cα contacts (8 Å, |Δi|>4): 261; chains: 1; bounding box: 60×36×78 Å

Foldseek 3Di:
DDDDDDDPPDPCPPVVVVVVVVVVVVVVLLVVLVLLLLLLVQLLCCLPPVDSDPPDPAQCAPLLSQLLVLLLQLLQFALVRNQCCVNQVWWKQAPLAIGRVSNVVCVVVCVVVQWDGDRGDITGNSVPRDHDPSSNVSNVSLCVVPVCQSVDHSNVSSVQRCVKPLNVVQCVVCVVVVHRIGTRGSSSSNHIDHGRD

Organism: NCBI:txid1076179

InterPro domains:
  IPR025272 Antitoxin SocA-like, Panacea domain [PF13274] (66-168)

Solvent-accessible surface area (backbone atoms only — not comparable to full-atom values): 11031 Å² total; per-residue (Å²): 140,84,88,78,80,86,80,80,81,76,81,79,76,52,64,66,58,54,52,50,53,50,50,52,50,50,51,53,51,50,49,53,42,50,44,53,48,44,26,42,55,45,46,56,40,34,74,71,68,75,48,85,66,67,81,52,95,50,76,50,6,60,68,33,47,36,41,52,50,50,49,27,32,55,58,44,31,35,85,90,38,56,50,45,41,80,64,66,52,51,32,25,11,38,94,76,26,50,34,52,46,65,61,51,50,33,51,76,67,50,73,42,73,57,58,44,73,49,87,50,21,52,45,50,80,58,87,80,43,57,88,46,68,70,48,53,48,27,52,47,54,33,36,72,76,33,74,59,57,88,75,54,52,51,64,60,46,28,57,26,42,56,70,26,56,45,33,47,56,30,32,51,51,14,54,75,71,76,39,78,50,24,74,36,59,57,68,43,59,30,65,41,75,86,64,82,107

Mean predicted aligned error: 8.67 Å